Protein AF-A0A232FN97-F1 (afdb_monomer)

Solvent-accessible surface area (backbone atoms only — not comparable to full-atom values): 14187 Å² total; per-residue (Å²): 129,56,73,72,60,50,56,55,63,58,49,49,64,44,18,30,24,35,31,28,68,85,57,84,58,41,76,48,70,50,50,53,58,34,42,51,73,71,55,61,78,41,42,72,57,34,37,76,69,58,39,77,43,65,34,54,44,58,78,62,87,81,63,60,39,86,63,35,53,72,50,52,78,76,43,56,69,46,82,43,54,28,28,46,74,47,72,35,34,48,69,59,36,50,50,26,54,52,28,32,74,75,67,74,36,60,81,64,50,77,67,54,50,51,51,52,53,51,50,55,52,53,56,52,56,63,66,74,69,78,79,84,93,83,78,92,82,90,81,89,79,90,77,91,75,94,72,90,87,82,84,76,91,78,72,80,58,85,58,83,55,82,75,93,80,64,104,62,92,69,88,52,69,49,48,48,39,67,47,78,56,103,86,48,80,47,75,49,75,50,73,88,79,85,89,75,100,53,73,69,59,55,53,52,50,51,49,51,51,51,49,58,48,47,58,62,49,54,69,71,68,76,79,80,79,133

Secondary structure (DSSP, 8-state):
--HHHHTT---TTSEEEEEETTTTTEEEEEEGGGB-HHHHHTHHHHHHHT-EEEEEEESS----HHHHHHHHTTPPEEEEEEEEEEEE-HHHHHHHHHHHHHHS-SS--HHHHHHHHHHHHHHHHHHHT-S-------------------------B--------SSS-----EEEEEEEETTEEEEEEEE-------HHHHHHHHHHHHHHHHHHHHTTTS----

Nearest PDB structures (foldseek):
  6m9y-assembly1_C  TM=4.318E-01  e=7.893E+00  Branchiostoma floridae
  4wsn-assembly2_N  TM=2.988E-01  e=3.674E+00  Homo sapiens
  8s9i-assembly1_A  TM=2.928E-01  e=8.372E+00  Tequatrovirus

Organism: NCBI:txid543379

Sequence (226 aa):
MDEKERRLHVDNNDCMLLEFVNDSNSLAVGYLNWLKEDDLLEIQNLIKQKKEVEVMWPDCTIKTAVYMKAMLQKATFSTHVVRILDVGDWTTVQKHKTNLITYGEISPSKDRRKELKAKNIISNEKRSKKKITNSNSKDQTSLKNTSLDSVQPQVILQEILMAKESETPVERVFNISYYIGDSALYILCACSDVDIPYENNIQRSIHRCLQSFLDRSLHKIWTVSL

Structure (mmCIF, N/CA/C/O backbone):
data_AF-A0A232FN97-F1
#
_entry.id   AF-A0A232FN97-F1
#
loop_
_atom_site.group_PDB
_atom_site.id
_atom_site.type_symbol
_atom_site.label_atom_id
_atom_site.label_alt_id
_atom_site.label_comp_id
_atom_site.label_asym_id
_atom_site.label_entity_id
_atom_site.label_seq_id
_atom_site.pdbx_PDB_ins_code
_atom_site.Cartn_x
_atom_site.Cartn_y
_atom_site.Cartn_z
_atom_site.occupancy
_atom_site.B_iso_or_equiv
_atom_site.auth_seq_id
_atom_site.auth_comp_id
_atom_site.auth_asym_id
_atom_site.auth_atom_id
_atom_site.pdbx_PDB_model_num
ATOM 1 N N . MET A 1 1 ? 10.071 5.944 -21.917 1.00 58.78 1 MET A N 1
ATOM 2 C CA . MET A 1 1 ? 10.629 5.224 -20.756 1.00 58.78 1 MET A CA 1
ATOM 3 C C . MET A 1 1 ? 10.015 3.847 -20.787 1.00 58.78 1 MET A C 1
ATOM 5 O O . MET A 1 1 ? 8.801 3.769 -20.943 1.00 58.78 1 MET A O 1
ATOM 9 N N . ASP A 1 2 ? 10.824 2.795 -20.729 1.00 78.56 2 ASP A N 1
ATOM 10 C CA . ASP A 1 2 ? 10.288 1.437 -20.789 1.00 78.56 2 ASP A CA 1
ATOM 11 C C . ASP A 1 2 ? 9.424 1.165 -19.555 1.00 78.56 2 ASP A C 1
ATOM 13 O O . ASP A 1 2 ? 9.764 1.554 -18.435 1.00 78.56 2 ASP A O 1
ATOM 17 N N . GLU A 1 3 ? 8.299 0.472 -19.731 1.00 73.44 3 GLU A N 1
ATOM 18 C CA . GLU A 1 3 ? 7.359 0.199 -18.637 1.00 73.44 3 GLU A CA 1
ATOM 19 C C . GLU A 1 3 ? 8.027 -0.570 -17.482 1.00 73.44 3 GLU A C 1
ATOM 21 O O . GLU A 1 3 ? 7.692 -0.396 -16.309 1.00 73.44 3 GLU A O 1
ATOM 26 N N . LYS A 1 4 ? 9.042 -1.376 -17.816 1.00 76.31 4 LYS A N 1
ATOM 27 C CA . LYS A 1 4 ? 9.905 -2.065 -16.856 1.00 76.31 4 LYS A CA 1
ATOM 28 C C . LYS A 1 4 ? 10.745 -1.093 -16.024 1.00 76.31 4 LYS A C 1
ATOM 30 O O . LYS A 1 4 ? 10.858 -1.294 -14.820 1.00 76.31 4 LYS A O 1
ATOM 35 N N . GLU A 1 5 ? 11.306 -0.048 -16.628 1.00 81.50 5 GLU A N 1
ATOM 36 C CA . GLU A 1 5 ? 12.104 0.963 -15.922 1.00 81.50 5 GLU A CA 1
ATOM 37 C C . GLU A 1 5 ? 11.238 1.823 -14.999 1.00 81.50 5 GLU A C 1
ATOM 39 O O . GLU A 1 5 ? 11.629 2.091 -13.862 1.00 81.50 5 GLU A O 1
ATOM 44 N N . ARG A 1 6 ? 10.022 2.177 -15.439 1.00 85.69 6 ARG A N 1
ATOM 45 C CA . ARG A 1 6 ? 9.057 2.952 -14.639 1.00 85.69 6 ARG A CA 1
ATOM 46 C C . ARG A 1 6 ? 8.765 2.291 -13.287 1.00 85.69 6 ARG A C 1
ATOM 48 O O . ARG A 1 6 ? 8.751 2.955 -12.250 1.00 85.69 6 ARG A O 1
ATOM 55 N N . ARG A 1 7 ? 8.599 0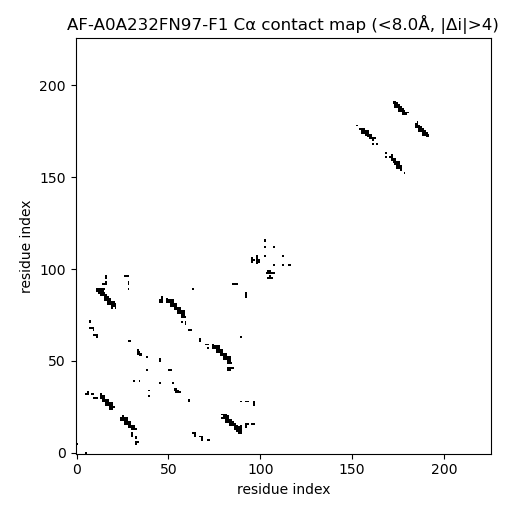.964 -13.276 1.00 86.19 7 ARG A N 1
ATOM 56 C CA . ARG A 1 7 ? 8.282 0.175 -12.068 1.00 86.19 7 ARG A CA 1
ATOM 57 C C . ARG A 1 7 ? 9.409 0.168 -11.029 1.00 86.19 7 ARG A C 1
ATOM 59 O O . ARG A 1 7 ? 9.150 -0.076 -9.851 1.00 86.19 7 ARG A O 1
ATOM 66 N N . LEU A 1 8 ? 10.645 0.461 -11.440 1.00 90.31 8 LEU A N 1
ATOM 67 C CA . LEU A 1 8 ? 11.801 0.556 -10.542 1.00 90.31 8 LEU A CA 1
ATOM 68 C C . LEU A 1 8 ? 11.865 1.906 -9.807 1.00 90.31 8 LEU A C 1
ATOM 70 O O . LEU A 1 8 ? 12.576 2.025 -8.805 1.00 90.31 8 LEU A O 1
ATOM 74 N N . HIS A 1 9 ? 11.130 2.917 -10.279 1.00 91.06 9 HIS A N 1
ATOM 75 C CA . HIS A 1 9 ? 11.130 4.259 -9.707 1.00 91.06 9 HIS A CA 1
ATOM 76 C C . HIS A 1 9 ? 10.089 4.411 -8.590 1.00 91.06 9 HIS A C 1
ATOM 78 O O . HIS A 1 9 ? 9.030 4.999 -8.780 1.00 91.06 9 HIS A O 1
ATOM 84 N N . VAL A 1 10 ? 10.391 3.842 -7.424 1.00 94.88 10 VAL A N 1
ATOM 85 C CA . VAL A 1 10 ? 9.526 3.915 -6.236 1.00 94.88 10 VAL A CA 1
ATOM 86 C C . VAL A 1 10 ? 9.850 5.129 -5.358 1.00 94.88 10 VAL A C 1
ATOM 88 O O . VAL A 1 10 ? 11.024 5.416 -5.102 1.00 94.88 10 VAL A O 1
ATOM 91 N N . ASP A 1 1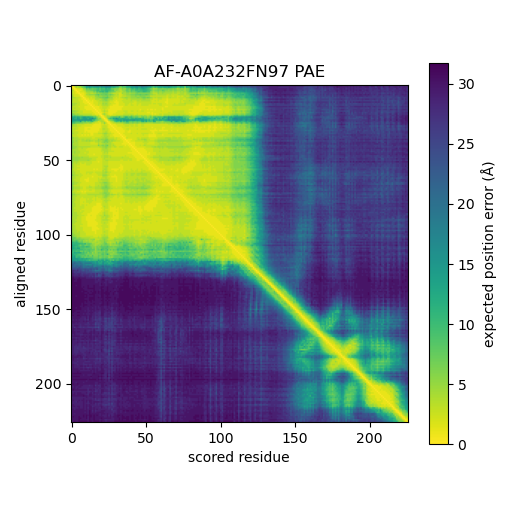1 ? 8.810 5.793 -4.848 1.00 95.44 11 ASP A N 1
ATOM 92 C CA . ASP A 1 11 ? 8.891 6.934 -3.927 1.00 95.44 11 ASP A CA 1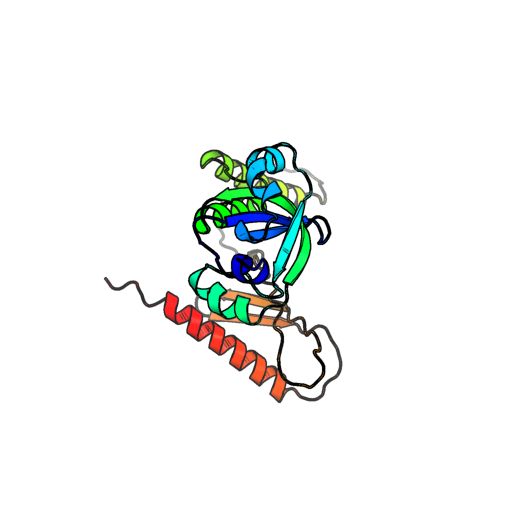
ATOM 93 C C . ASP A 1 11 ? 8.040 6.668 -2.673 1.00 95.44 11 ASP A C 1
ATOM 95 O O . ASP A 1 11 ? 6.901 6.215 -2.754 1.00 95.44 11 ASP A O 1
ATOM 99 N N . ASN A 1 12 ? 8.586 6.966 -1.493 1.00 96.81 12 ASN A N 1
ATOM 100 C CA . ASN A 1 12 ? 7.853 6.871 -0.233 1.00 96.81 12 ASN A CA 1
ATOM 101 C C . ASN A 1 12 ? 6.700 7.876 -0.122 1.00 96.81 12 ASN A C 1
ATOM 103 O O . ASN A 1 12 ? 5.899 7.712 0.788 1.00 96.81 12 ASN A O 1
ATOM 107 N N . ASN A 1 13 ? 6.612 8.896 -0.973 1.00 97.31 13 ASN A N 1
ATOM 108 C CA . ASN A 1 13 ? 5.471 9.818 -0.994 1.00 97.31 13 ASN A CA 1
ATOM 109 C C . ASN A 1 13 ? 4.287 9.278 -1.812 1.00 97.31 13 ASN A C 1
ATOM 111 O O . ASN A 1 13 ? 3.151 9.671 -1.563 1.00 97.31 13 ASN A O 1
ATOM 115 N N . ASP A 1 14 ? 4.552 8.334 -2.718 1.00 96.25 14 ASP A N 1
ATOM 116 C CA . ASP A 1 14 ? 3.592 7.818 -3.693 1.00 96.25 14 ASP A CA 1
ATOM 117 C C . ASP A 1 14 ? 3.266 6.348 -3.404 1.00 96.25 14 ASP A C 1
ATOM 119 O O . ASP A 1 14 ? 3.587 5.431 -4.170 1.00 96.25 14 ASP A O 1
ATOM 123 N N . CYS A 1 15 ? 2.647 6.108 -2.248 1.00 97.94 15 CYS A N 1
ATOM 124 C CA . CYS A 1 15 ? 2.264 4.779 -1.780 1.00 97.94 15 CYS A CA 1
ATOM 125 C C . CYS A 1 15 ? 0.743 4.580 -1.792 1.00 97.94 15 CYS A C 1
ATOM 127 O O . CYS A 1 15 ? -0.047 5.525 -1.798 1.00 97.94 15 CYS A O 1
ATOM 129 N N . MET A 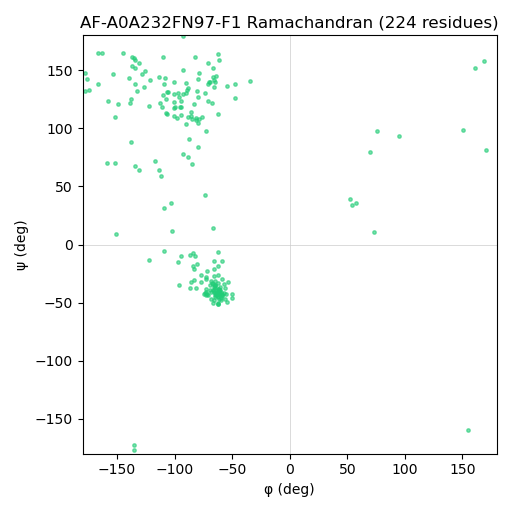1 16 ? 0.330 3.314 -1.758 1.00 97.56 16 MET A N 1
ATOM 130 C CA . MET A 1 16 ? -1.073 2.899 -1.760 1.00 97.56 16 MET A CA 1
ATOM 131 C C . MET A 1 16 ? -1.331 1.726 -0.815 1.00 97.56 16 MET A C 1
ATOM 133 O O . MET A 1 16 ? -0.501 0.822 -0.683 1.00 97.56 16 MET A O 1
ATOM 137 N N . LEU A 1 17 ? -2.494 1.746 -0.160 1.00 97.94 17 LEU A N 1
ATOM 138 C CA . LEU A 1 17 ? -3.047 0.632 0.609 1.00 97.94 17 LEU A CA 1
ATOM 139 C C . LEU A 1 17 ? -3.967 -0.181 -0.295 1.00 97.94 17 LEU A C 1
ATOM 141 O O . LEU A 1 17 ? -4.870 0.372 -0.921 1.00 97.94 17 LEU A O 1
ATOM 145 N N . LEU A 1 18 ? -3.761 -1.492 -0.320 1.00 96.69 18 LEU A N 1
ATOM 146 C CA . LEU A 1 18 ? -4.411 -2.408 -1.248 1.00 96.69 18 LEU A CA 1
ATOM 147 C C . LEU A 1 18 ? -5.052 -3.572 -0.500 1.00 96.69 18 LEU A C 1
ATOM 149 O O . LEU A 1 18 ? -4.496 -4.053 0.490 1.00 96.69 18 LEU A O 1
ATOM 153 N N . GLU A 1 19 ? -6.165 -4.057 -1.032 1.00 96.31 19 GLU A N 1
ATOM 154 C CA . GLU A 1 19 ? -6.788 -5.334 -0.686 1.00 96.31 19 GLU A CA 1
ATOM 155 C C . GLU A 1 19 ? -6.682 -6.282 -1.888 1.00 96.31 19 GLU A C 1
ATOM 157 O O . GLU A 1 19 ? -7.164 -5.957 -2.975 1.00 96.31 19 GLU A O 1
ATOM 162 N N . PHE A 1 20 ? -6.057 -7.446 -1.703 1.00 94.62 20 PHE A N 1
ATOM 163 C CA . PHE A 1 20 ? -5.966 -8.483 -2.732 1.00 94.62 20 PHE A CA 1
ATOM 164 C C . PHE A 1 20 ? -7.248 -9.304 -2.753 1.00 94.62 20 PHE A C 1
ATOM 166 O O . PHE A 1 20 ? -7.488 -10.116 -1.858 1.00 94.62 20 PHE A O 1
ATOM 173 N N . VAL A 1 21 ? -8.050 -9.125 -3.802 1.00 90.12 21 VAL A N 1
ATOM 174 C CA . VAL A 1 21 ? -9.352 -9.797 -3.941 1.00 90.12 21 VAL A CA 1
ATOM 175 C C . VAL A 1 21 ? -9.180 -11.313 -4.063 1.00 90.12 21 VAL A C 1
ATOM 177 O O . VAL A 1 21 ? -9.968 -12.078 -3.511 1.00 90.12 21 VAL A O 1
ATOM 180 N N . ASN A 1 22 ? -8.105 -11.749 -4.723 1.00 79.38 22 ASN A N 1
ATOM 181 C CA . ASN A 1 22 ? -7.834 -13.166 -4.968 1.00 79.38 22 ASN A CA 1
ATOM 182 C C . ASN A 1 22 ? -7.127 -13.872 -3.794 1.00 79.38 22 ASN A C 1
ATOM 184 O O . ASN A 1 22 ? -7.208 -15.092 -3.695 1.00 79.38 22 ASN A O 1
ATOM 188 N N . ASP A 1 23 ? -6.503 -13.127 -2.873 1.00 77.56 23 ASP A N 1
ATOM 189 C CA . ASP A 1 23 ? -5.706 -13.681 -1.766 1.00 77.56 23 ASP A CA 1
ATOM 190 C C . ASP A 1 23 ? -6.387 -13.440 -0.415 1.00 77.56 23 ASP A C 1
ATOM 192 O O . ASP A 1 23 ? -5.840 -12.789 0.479 1.00 77.56 23 ASP A O 1
ATOM 196 N N . SER A 1 24 ? -7.615 -13.951 -0.271 1.00 77.44 24 SER A N 1
ATOM 197 C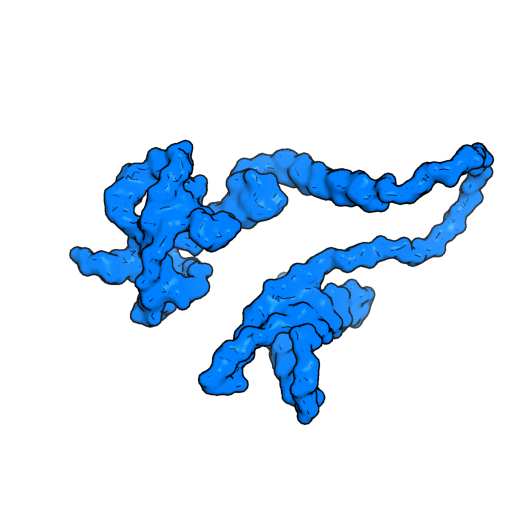 CA . SER A 1 24 ? -8.404 -13.879 0.973 1.00 77.44 24 SER A CA 1
ATOM 198 C C . SER A 1 24 ? -8.575 -12.459 1.534 1.00 77.44 24 SER A C 1
ATOM 200 O O . SER A 1 24 ? -8.614 -12.279 2.753 1.00 77.44 24 SER A O 1
ATOM 202 N N . ASN A 1 25 ? -8.670 -11.445 0.665 1.00 79.56 25 ASN A N 1
ATOM 203 C CA . ASN A 1 25 ? -8.751 -10.032 1.054 1.00 79.56 25 ASN A CA 1
ATOM 204 C C . ASN A 1 25 ? -7.559 -9.574 1.914 1.00 79.56 25 ASN A C 1
ATOM 206 O O . ASN A 1 25 ? -7.697 -8.774 2.844 1.00 79.56 25 ASN A O 1
ATOM 210 N N . SER A 1 26 ? -6.367 -10.105 1.630 1.00 92.06 26 SER A N 1
ATOM 211 C CA . SER A 1 26 ? -5.157 -9.710 2.345 1.00 92.06 26 SER A CA 1
ATOM 212 C C . SER A 1 26 ? -4.794 -8.248 2.066 1.00 92.06 26 SER A C 1
ATOM 214 O O . SER A 1 26 ? -4.937 -7.736 0.954 1.00 92.06 26 SER A O 1
ATOM 216 N N . LEU A 1 27 ? -4.326 -7.556 3.108 1.00 95.25 27 LEU A N 1
ATOM 217 C CA . LEU A 1 27 ? -3.970 -6.141 3.043 1.00 95.25 27 LEU A CA 1
ATOM 218 C C . LEU A 1 27 ? -2.469 -5.955 2.826 1.00 95.25 27 LEU A C 1
ATOM 220 O O . LEU A 1 27 ? -1.650 -6.452 3.611 1.00 95.25 27 LEU A O 1
ATOM 224 N N . ALA A 1 28 ? -2.089 -5.128 1.856 1.00 95.94 28 ALA A N 1
ATOM 225 C CA . ALA A 1 28 ? -0.693 -4.774 1.616 1.00 95.94 28 ALA A CA 1
ATOM 226 C C . ALA A 1 28 ? -0.495 -3.284 1.341 1.00 95.94 28 ALA A C 1
ATOM 228 O O . ALA A 1 28 ? -1.426 -2.560 1.006 1.00 95.94 28 ALA A O 1
ATOM 229 N N . VAL A 1 29 ? 0.752 -2.844 1.494 1.00 97.50 29 VAL A N 1
ATOM 230 C CA . VAL A 1 29 ? 1.194 -1.502 1.109 1.00 97.50 29 VAL A CA 1
ATOM 231 C C . VAL A 1 29 ? 2.111 -1.655 -0.093 1.00 97.50 29 VAL A C 1
ATOM 233 O O . VAL A 1 29 ? 3.034 -2.469 -0.048 1.00 97.50 29 VAL A O 1
ATOM 236 N N . GLY A 1 30 ? 1.838 -0.898 -1.148 1.00 97.12 30 GLY A N 1
ATOM 237 C CA . GLY A 1 30 ? 2.627 -0.867 -2.375 1.00 97.12 30 GLY A CA 1
ATOM 238 C C . GLY A 1 30 ? 2.863 0.557 -2.862 1.00 97.12 30 GLY A C 1
ATOM 239 O O . GLY A 1 30 ? 2.517 1.518 -2.175 1.00 97.12 30 GLY A O 1
ATOM 240 N N . TYR A 1 31 ? 3.437 0.678 -4.055 1.00 97.56 31 TYR A N 1
ATOM 241 C CA . TYR A 1 31 ? 3.753 1.959 -4.684 1.00 97.56 31 TYR A CA 1
ATOM 242 C C . TYR A 1 31 ? 2.837 2.248 -5.869 1.00 97.56 31 TYR A C 1
ATOM 244 O O . TYR A 1 31 ? 2.497 1.345 -6.631 1.00 97.56 31 TYR A O 1
ATOM 252 N N . LEU A 1 32 ? 2.467 3.517 -6.041 1.00 95.88 32 LEU A N 1
ATOM 253 C CA . LEU A 1 32 ? 1.551 3.963 -7.093 1.00 95.88 32 LEU A CA 1
ATOM 254 C C . LEU A 1 32 ? 2.074 3.669 -8.501 1.00 95.88 32 LEU A C 1
ATOM 256 O O . LEU A 1 32 ? 1.313 3.268 -9.377 1.00 95.88 32 LEU A O 1
ATOM 260 N N . ASN A 1 33 ? 3.384 3.777 -8.716 1.00 94.44 33 ASN A N 1
ATOM 261 C CA . ASN A 1 33 ? 4.022 3.514 -10.009 1.00 94.44 33 ASN A CA 1
ATOM 262 C C . ASN A 1 33 ? 3.870 2.060 -10.515 1.00 94.44 33 ASN A C 1
ATOM 264 O O . ASN A 1 33 ? 4.286 1.751 -11.633 1.00 94.44 33 ASN A O 1
ATOM 268 N N . TRP A 1 34 ? 3.302 1.161 -9.707 1.00 95.75 34 TRP A N 1
ATOM 269 C CA . TRP A 1 34 ? 2.967 -0.212 -10.089 1.00 95.75 34 TRP A CA 1
ATOM 270 C C . TRP A 1 34 ? 1.587 -0.365 -10.739 1.00 95.75 34 TRP A C 1
ATOM 272 O O . TRP A 1 34 ? 1.284 -1.439 -11.264 1.00 95.75 34 TRP A O 1
ATOM 282 N N . LEU A 1 35 ? 0.769 0.690 -10.727 1.00 94.62 35 LEU A N 1
ATOM 283 C CA . LEU A 1 35 ? -0.493 0.771 -11.462 1.00 94.62 35 LEU A CA 1
ATOM 284 C C . LEU A 1 35 ? -0.264 1.172 -12.924 1.00 94.62 35 LEU A C 1
ATOM 286 O O . LEU A 1 35 ? 0.778 1.737 -13.290 1.00 94.62 35 LEU A O 1
ATOM 290 N N . LYS A 1 36 ? -1.256 0.913 -13.777 1.00 91.06 36 LYS A N 1
ATOM 291 C CA . LYS A 1 36 ? -1.289 1.472 -15.136 1.00 91.06 36 LYS A CA 1
ATOM 292 C C . LYS A 1 36 ? -1.479 2.991 -15.065 1.00 91.06 36 LYS A C 1
ATOM 294 O O . LYS A 1 36 ? -2.025 3.510 -14.096 1.00 91.06 36 LYS A O 1
ATOM 299 N N . GLU A 1 37 ? -0.986 3.717 -16.068 1.00 88.88 37 GLU A N 1
ATOM 300 C CA . GLU A 1 37 ? -1.061 5.189 -16.076 1.00 88.88 37 GLU A CA 1
ATOM 301 C C . GLU A 1 37 ? -2.508 5.696 -16.070 1.00 88.88 37 GLU A C 1
ATOM 303 O O . GLU A 1 37 ? -2.821 6.623 -15.325 1.00 88.88 37 GLU A O 1
ATOM 308 N N . ASP A 1 38 ? -3.402 5.028 -16.799 1.00 90.38 38 ASP A N 1
ATOM 309 C CA . ASP A 1 38 ? -4.829 5.366 -16.822 1.00 90.38 38 ASP A CA 1
ATOM 310 C C . ASP A 1 38 ? -5.474 5.231 -15.430 1.00 90.38 38 ASP A C 1
ATOM 312 O O . ASP A 1 38 ? -6.239 6.097 -15.002 1.00 90.38 38 ASP A O 1
ATOM 316 N N . ASP A 1 39 ? -5.099 4.196 -14.671 1.00 92.00 39 ASP A N 1
ATOM 317 C CA . ASP A 1 39 ? -5.606 3.974 -13.312 1.00 92.00 39 ASP A CA 1
ATOM 318 C C . ASP A 1 39 ? -5.104 5.047 -12.329 1.00 92.00 39 ASP A C 1
ATOM 320 O O . ASP A 1 39 ? -5.813 5.423 -11.393 1.00 92.00 39 ASP A O 1
ATOM 324 N N . LEU A 1 40 ? -3.896 5.583 -12.545 1.00 90.56 40 LEU A N 1
ATOM 325 C CA . LEU A 1 40 ? -3.352 6.671 -11.726 1.00 90.56 40 LEU A CA 1
ATOM 326 C C . LEU A 1 40 ? -4.146 7.968 -11.890 1.00 90.56 40 LEU A C 1
ATOM 328 O O . LEU A 1 40 ? -4.390 8.664 -10.902 1.00 90.56 40 LEU A O 1
ATOM 332 N N . LEU A 1 41 ? -4.580 8.279 -13.113 1.00 91.62 41 LEU A N 1
ATOM 333 C CA . LEU A 1 41 ? -5.376 9.476 -13.400 1.00 91.62 41 LEU A CA 1
ATOM 334 C C . LEU A 1 41 ? -6.753 9.427 -12.724 1.00 91.62 41 LEU A C 1
ATOM 336 O O . LEU A 1 41 ? -7.286 10.460 -12.315 1.00 91.62 41 LEU A O 1
ATOM 340 N N . GLU A 1 42 ? -7.313 8.230 -12.551 1.00 94.25 42 GLU A N 1
ATOM 341 C CA . GLU A 1 42 ? -8.641 8.022 -11.972 1.00 94.25 42 GLU A CA 1
ATOM 342 C C . GLU A 1 42 ? -8.618 7.560 -10.507 1.00 94.25 42 GLU A C 1
ATOM 344 O O . GLU A 1 42 ? -9.656 7.180 -9.960 1.00 94.25 42 GLU A O 1
ATOM 349 N N . ILE A 1 43 ? -7.470 7.620 -9.824 1.00 94.69 43 ILE A N 1
ATOM 350 C CA . ILE A 1 43 ? -7.266 6.904 -8.555 1.00 94.69 43 ILE A CA 1
ATOM 351 C C . ILE A 1 43 ? -8.290 7.227 -7.459 1.00 94.69 43 ILE A C 1
ATOM 353 O O . ILE A 1 43 ? -8.760 6.340 -6.746 1.00 94.69 43 ILE A O 1
ATOM 357 N N . GLN A 1 44 ? -8.717 8.486 -7.358 1.00 95.56 44 GLN A N 1
ATOM 358 C CA . GLN A 1 44 ? -9.735 8.901 -6.389 1.00 95.56 44 GLN A CA 1
ATOM 359 C C . GLN A 1 44 ? -11.115 8.304 -6.701 1.00 95.56 44 GLN A C 1
ATOM 361 O O . GLN A 1 44 ? -11.885 8.005 -5.786 1.00 95.56 44 GLN A O 1
ATOM 366 N N . ASN A 1 45 ? -11.435 8.111 -7.982 1.00 95.38 45 ASN A N 1
ATOM 367 C CA . ASN A 1 45 ? -12.665 7.447 -8.403 1.00 95.38 45 ASN A CA 1
ATOM 368 C C . ASN A 1 45 ? -12.584 5.943 -8.135 1.00 95.38 45 ASN A C 1
ATOM 370 O O . ASN A 1 45 ? -13.551 5.383 -7.616 1.00 95.38 45 ASN A O 1
ATOM 374 N N . LEU A 1 46 ? -11.429 5.319 -8.399 1.00 95.44 46 LEU A N 1
ATOM 375 C CA . LEU A 1 46 ? -11.185 3.904 -8.102 1.00 95.44 46 LEU A CA 1
ATOM 376 C C . LEU A 1 46 ? -11.417 3.592 -6.618 1.00 95.44 46 LEU A C 1
ATOM 378 O O . LEU A 1 46 ? -12.158 2.660 -6.298 1.00 95.44 46 LEU A O 1
ATOM 382 N N . ILE A 1 47 ? -10.870 4.422 -5.722 1.00 95.44 47 ILE A N 1
ATOM 383 C CA . ILE A 1 47 ? -11.046 4.289 -4.266 1.00 95.44 47 ILE A CA 1
ATOM 384 C C . ILE A 1 47 ? -12.522 4.439 -3.875 1.00 95.44 47 ILE A C 1
ATOM 386 O O . ILE A 1 47 ? -13.078 3.585 -3.182 1.00 95.44 47 ILE A O 1
ATOM 390 N N . LYS A 1 48 ? -13.192 5.506 -4.334 1.00 94.94 48 LYS A N 1
ATOM 391 C CA . LYS A 1 48 ? -14.598 5.784 -3.979 1.00 94.94 48 LYS A CA 1
ATOM 392 C C . LYS A 1 48 ? -15.551 4.686 -4.443 1.00 94.94 48 LYS A C 1
ATOM 394 O O . LYS A 1 48 ? -16.474 4.333 -3.712 1.00 94.94 48 LYS A O 1
ATOM 399 N N . GLN A 1 49 ? -15.338 4.166 -5.649 1.00 95.38 49 GLN A N 1
ATOM 400 C CA . GLN A 1 49 ? -16.175 3.121 -6.239 1.00 95.38 49 GLN A CA 1
ATOM 401 C C . GLN A 1 49 ? -15.776 1.713 -5.787 1.00 95.38 49 GLN A C 1
ATOM 403 O O . GLN A 1 49 ? -16.494 0.764 -6.092 1.00 95.38 49 GLN A O 1
ATOM 408 N N . LYS A 1 50 ? -14.656 1.569 -5.062 1.00 93.06 50 LYS A N 1
ATOM 409 C CA . LYS A 1 50 ? -14.051 0.277 -4.705 1.00 93.06 50 LYS A CA 1
ATOM 410 C C . LYS A 1 50 ? -13.844 -0.614 -5.932 1.00 93.06 50 LYS A C 1
ATOM 412 O O . LYS A 1 50 ? -14.087 -1.820 -5.883 1.00 93.06 50 LYS A O 1
ATOM 417 N N . LYS A 1 51 ? -13.442 0.005 -7.044 1.00 95.06 51 LYS A N 1
ATOM 418 C CA . LYS A 1 51 ? -13.245 -0.687 -8.316 1.00 95.06 51 LYS A CA 1
ATOM 419 C C . LYS A 1 51 ? -12.014 -1.586 -8.219 1.00 95.06 51 LYS A C 1
ATOM 421 O O . LYS A 1 51 ? -11.007 -1.218 -7.616 1.00 95.06 51 LYS A O 1
ATOM 426 N N . GLU A 1 52 ? -12.127 -2.768 -8.805 1.00 95.62 52 GLU A N 1
ATOM 427 C CA . GLU A 1 52 ? -11.022 -3.710 -8.932 1.00 95.62 52 GLU A CA 1
ATOM 428 C C . GLU A 1 52 ? -10.136 -3.297 -10.105 1.00 95.62 52 GLU A C 1
ATOM 430 O O . GLU A 1 52 ? -10.636 -2.985 -11.189 1.00 95.62 52 GLU A O 1
ATOM 435 N N . VAL A 1 53 ? -8.828 -3.270 -9.871 1.00 95.31 53 VAL A N 1
ATOM 436 C CA . VAL A 1 53 ? -7.815 -2.899 -10.861 1.00 95.31 53 VAL A CA 1
ATOM 437 C C . VAL A 1 53 ? -6.648 -3.870 -10.827 1.00 95.31 53 VAL A C 1
ATOM 439 O O . VAL A 1 53 ? -6.442 -4.594 -9.851 1.00 95.31 53 VAL A O 1
ATOM 442 N N . GLU A 1 54 ? -5.877 -3.885 -11.906 1.00 94.94 54 GLU A N 1
ATOM 443 C CA . GLU A 1 54 ? -4.679 -4.704 -12.016 1.00 94.94 54 GLU A CA 1
ATOM 444 C C . GLU A 1 54 ? -3.456 -3.945 -11.494 1.00 94.94 54 GLU A C 1
ATOM 446 O O . GLU A 1 54 ? -3.205 -2.801 -11.872 1.00 94.94 54 GLU A O 1
ATOM 451 N N . VAL A 1 55 ? -2.650 -4.604 -10.664 1.00 95.12 55 VAL A N 1
ATOM 452 C CA . VAL A 1 55 ? -1.361 -4.094 -10.190 1.00 95.12 55 VAL A CA 1
ATOM 453 C C . VAL A 1 55 ? -0.242 -5.053 -10.568 1.00 95.12 55 VAL A C 1
ATOM 455 O O . VAL A 1 55 ? -0.395 -6.274 -10.494 1.00 95.12 55 VAL A O 1
ATOM 458 N N . MET A 1 56 ? 0.909 -4.502 -10.947 1.00 94.94 56 MET A N 1
ATOM 459 C CA . MET A 1 56 ? 2.130 -5.281 -11.127 1.00 94.94 56 MET A CA 1
ATOM 460 C C . MET A 1 56 ? 2.838 -5.432 -9.783 1.00 94.94 56 MET A C 1
ATOM 462 O O . MET A 1 56 ? 3.426 -4.482 -9.271 1.00 94.94 56 MET A O 1
ATOM 466 N N . TRP A 1 57 ? 2.808 -6.629 -9.213 1.00 95.38 57 TRP A N 1
ATOM 467 C CA . TRP A 1 57 ? 3.365 -6.907 -7.897 1.00 95.38 57 TRP A CA 1
ATOM 468 C C . TRP A 1 57 ? 4.685 -7.682 -7.994 1.00 95.38 57 TRP A C 1
ATOM 470 O O . TRP A 1 57 ? 4.742 -8.679 -8.720 1.00 95.38 57 TRP A O 1
ATOM 480 N N . PRO A 1 58 ? 5.751 -7.254 -7.294 1.00 96.19 58 PRO A N 1
ATOM 481 C CA . PRO A 1 58 ? 7.017 -7.976 -7.292 1.00 96.19 58 PRO A CA 1
ATOM 482 C C . PRO A 1 58 ? 6.977 -9.189 -6.347 1.00 96.19 58 PRO A C 1
ATOM 484 O O . PRO A 1 58 ? 6.378 -9.141 -5.272 1.00 96.19 58 PRO A O 1
ATOM 487 N N . ASP A 1 59 ? 7.706 -10.244 -6.699 1.00 94.88 59 ASP A N 1
ATOM 488 C CA . ASP A 1 59 ? 7.916 -11.476 -5.921 1.00 94.88 59 ASP A CA 1
ATOM 489 C C . ASP A 1 59 ? 8.865 -11.291 -4.716 1.00 94.88 59 ASP A C 1
ATOM 491 O O . ASP A 1 59 ? 9.738 -12.109 -4.425 1.00 94.88 59 ASP A O 1
ATOM 495 N N . CYS A 1 60 ? 8.717 -10.187 -3.985 1.00 94.00 60 CYS A N 1
ATOM 496 C CA . CYS A 1 60 ? 9.575 -9.863 -2.854 1.00 94.00 60 CYS A CA 1
ATOM 497 C C . CYS A 1 60 ? 8.806 -9.163 -1.730 1.00 94.00 60 CYS A C 1
ATOM 499 O O . CYS A 1 60 ? 7.692 -8.676 -1.904 1.00 94.00 60 CYS A O 1
ATOM 501 N N . THR A 1 61 ? 9.400 -9.101 -0.537 1.00 93.94 61 THR A N 1
ATOM 502 C CA . THR A 1 61 ? 8.801 -8.362 0.581 1.00 93.94 61 THR A CA 1
ATOM 503 C C . THR A 1 61 ? 8.876 -6.859 0.332 1.00 93.94 61 THR A C 1
ATOM 505 O O . THR A 1 61 ? 9.973 -6.310 0.220 1.00 93.94 61 THR A O 1
ATOM 508 N N . ILE A 1 62 ? 7.725 -6.183 0.347 1.00 96.00 62 ILE A N 1
ATOM 509 C CA . ILE A 1 62 ? 7.671 -4.732 0.156 1.00 96.00 62 ILE A CA 1
ATOM 510 C C . ILE A 1 62 ? 8.179 -3.996 1.402 1.00 96.00 62 ILE A C 1
ATOM 512 O O . ILE A 1 62 ? 7.760 -4.263 2.530 1.00 96.00 62 ILE A O 1
ATOM 516 N N . LYS A 1 63 ? 9.092 -3.049 1.186 1.00 95.62 63 LYS A N 1
ATOM 517 C CA . LYS A 1 63 ? 9.729 -2.183 2.190 1.00 95.62 63 LYS A CA 1
ATOM 518 C C . LYS A 1 63 ? 9.750 -0.744 1.677 1.00 95.62 63 LYS A C 1
ATOM 520 O O . LYS A 1 63 ? 9.259 -0.500 0.588 1.00 95.62 63 LYS A O 1
ATOM 525 N N . THR A 1 64 ? 10.347 0.182 2.432 1.00 95.19 64 THR A N 1
ATOM 526 C CA . THR A 1 64 ? 10.537 1.574 1.989 1.00 95.19 64 THR A CA 1
ATOM 527 C C . THR A 1 64 ? 11.411 1.670 0.732 1.00 95.19 64 THR A C 1
ATOM 529 O O . THR A 1 64 ? 12.245 0.799 0.464 1.00 95.19 64 THR A O 1
ATOM 532 N N . ALA A 1 65 ? 11.290 2.782 0.001 1.00 94.88 65 ALA A N 1
ATOM 533 C CA . ALA A 1 65 ? 11.878 2.984 -1.322 1.00 94.88 65 ALA A CA 1
ATOM 534 C C . ALA A 1 65 ? 13.403 2.790 -1.330 1.00 94.88 65 ALA A C 1
ATOM 536 O O . ALA A 1 65 ? 13.966 2.247 -2.280 1.00 94.88 65 ALA A O 1
ATOM 537 N N . VAL A 1 66 ? 14.065 3.166 -0.229 1.00 92.56 66 VAL A N 1
ATOM 538 C CA . VAL A 1 66 ? 15.512 2.995 -0.021 1.00 92.56 66 VAL A CA 1
ATOM 539 C C . VAL A 1 66 ? 15.934 1.528 -0.146 1.00 92.56 66 VAL A C 1
ATOM 541 O O . VAL A 1 66 ? 16.944 1.240 -0.782 1.00 92.56 66 VAL A O 1
ATOM 544 N N . TYR A 1 67 ? 15.155 0.596 0.410 1.00 92.94 67 TYR A N 1
ATOM 545 C CA . TYR A 1 67 ? 15.453 -0.838 0.333 1.00 92.94 67 TYR A CA 1
ATOM 546 C C . TYR A 1 67 ? 14.963 -1.466 -0.972 1.00 92.94 67 TYR A C 1
ATOM 548 O O . TYR A 1 67 ? 15.571 -2.413 -1.469 1.00 92.94 67 TYR A O 1
ATOM 556 N N . MET A 1 68 ? 13.880 -0.933 -1.540 1.00 94.81 68 MET A N 1
ATOM 557 C CA . MET A 1 68 ? 13.247 -1.525 -2.714 1.00 94.81 68 MET A CA 1
ATOM 558 C C . MET A 1 68 ? 14.094 -1.410 -3.978 1.00 94.81 68 MET A C 1
ATOM 560 O O . MET A 1 68 ? 14.108 -2.357 -4.756 1.00 94.81 68 MET A O 1
ATOM 564 N N . LYS A 1 69 ? 14.858 -0.326 -4.177 1.00 88.94 69 LYS A N 1
ATOM 565 C CA . LYS A 1 69 ? 15.642 -0.118 -5.415 1.00 88.94 69 LYS A CA 1
ATOM 566 C C . LYS A 1 69 ? 16.503 -1.325 -5.809 1.00 88.94 69 LYS A C 1
ATOM 568 O O . LYS A 1 69 ? 16.486 -1.733 -6.965 1.00 88.94 69 LYS A O 1
ATOM 573 N N . ALA A 1 70 ? 17.221 -1.919 -4.856 1.00 88.94 70 ALA A N 1
ATOM 574 C CA . ALA A 1 70 ? 18.070 -3.083 -5.120 1.00 88.94 70 ALA A CA 1
ATOM 575 C C . ALA A 1 70 ? 17.270 -4.389 -5.265 1.00 88.94 70 ALA A C 1
ATOM 577 O O . ALA A 1 70 ? 17.667 -5.279 -6.015 1.00 88.94 70 ALA A O 1
ATOM 578 N N . MET A 1 71 ? 16.148 -4.513 -4.550 1.00 94.12 71 MET A N 1
ATOM 579 C CA . MET A 1 71 ? 15.293 -5.702 -4.594 1.00 94.12 71 MET A CA 1
ATOM 580 C C . MET A 1 71 ? 14.551 -5.797 -5.931 1.00 94.12 71 MET A C 1
ATOM 582 O O . MET A 1 71 ? 14.544 -6.855 -6.552 1.00 94.12 71 MET A O 1
ATOM 586 N N . LEU A 1 72 ? 14.011 -4.677 -6.420 1.00 94.69 72 LEU A N 1
ATOM 587 C CA . LEU A 1 72 ? 13.224 -4.627 -7.652 1.00 94.69 72 LEU A CA 1
ATOM 588 C C . LEU A 1 72 ? 14.038 -4.944 -8.912 1.00 94.69 72 LEU A C 1
ATOM 590 O O . LEU A 1 72 ? 13.484 -5.468 -9.871 1.00 94.69 72 LEU A O 1
ATOM 594 N N . GLN A 1 73 ? 15.351 -4.690 -8.912 1.00 90.88 73 GLN A N 1
ATOM 595 C CA . GLN A 1 73 ? 16.227 -5.054 -10.037 1.00 90.88 73 GLN A CA 1
ATOM 596 C C . GLN A 1 73 ? 16.295 -6.566 -10.283 1.00 90.88 73 GLN A C 1
ATOM 598 O O . GLN A 1 73 ? 16.585 -6.991 -11.400 1.00 90.88 73 GLN A O 1
ATOM 603 N N . LYS A 1 74 ? 16.062 -7.370 -9.240 1.00 91.19 74 LYS A N 1
ATOM 604 C CA . LYS A 1 74 ? 16.118 -8.838 -9.287 1.00 91.19 74 LYS A CA 1
ATOM 605 C C . LYS A 1 74 ? 14.740 -9.486 -9.177 1.00 91.19 74 LYS A C 1
ATOM 607 O O . LYS A 1 74 ? 14.659 -10.705 -9.264 1.00 91.19 74 LYS A O 1
ATOM 612 N N . ALA A 1 75 ? 13.701 -8.688 -8.946 1.00 93.69 75 ALA A N 1
ATOM 613 C CA . ALA A 1 75 ? 12.354 -9.181 -8.731 1.00 93.69 75 ALA A CA 1
ATOM 614 C C . ALA A 1 75 ? 11.678 -9.535 -10.056 1.00 93.69 75 ALA A C 1
ATOM 616 O O . ALA A 1 75 ? 11.810 -8.825 -11.061 1.00 93.69 75 ALA A O 1
ATOM 617 N N . THR A 1 76 ? 10.897 -10.604 -10.025 1.00 94.12 76 THR A N 1
ATOM 618 C CA . THR A 1 76 ? 9.918 -10.915 -11.060 1.00 94.12 76 THR A CA 1
ATOM 619 C C . THR A 1 76 ? 8.611 -10.229 -10.696 1.00 94.12 76 THR A C 1
ATOM 621 O O . THR A 1 76 ? 8.174 -10.268 -9.549 1.00 94.12 76 THR A O 1
ATOM 624 N N . PHE A 1 77 ? 7.975 -9.586 -11.670 1.00 94.31 77 PHE A N 1
ATOM 625 C CA . PHE A 1 77 ? 6.669 -8.968 -11.469 1.00 94.31 77 PHE A CA 1
ATOM 626 C C . PHE A 1 77 ? 5.573 -9.864 -12.032 1.00 94.31 77 PHE A C 1
ATOM 628 O O . PHE A 1 77 ? 5.716 -10.413 -13.124 1.00 94.31 77 PHE A O 1
ATOM 635 N N . SER A 1 78 ? 4.463 -9.948 -11.311 1.00 93.62 78 SER A N 1
ATOM 636 C CA . SER A 1 78 ? 3.253 -10.656 -11.728 1.00 93.62 78 SER A CA 1
ATOM 637 C C . SER A 1 78 ? 2.027 -9.766 -11.544 1.00 93.62 78 SER A C 1
ATOM 639 O O . SER A 1 78 ? 2.066 -8.795 -10.790 1.00 93.62 78 SER A O 1
ATOM 641 N N . THR A 1 79 ? 0.961 -10.034 -12.291 1.00 94.38 79 THR A N 1
ATOM 642 C CA . THR A 1 79 ? -0.255 -9.214 -12.265 1.00 94.38 79 THR A CA 1
ATOM 643 C C . THR A 1 79 ? -1.223 -9.738 -11.213 1.00 94.38 79 THR A C 1
ATOM 645 O O . THR A 1 79 ? -1.543 -10.924 -11.204 1.00 94.38 79 THR A O 1
ATOM 648 N N . HIS A 1 80 ? -1.722 -8.847 -10.358 1.00 94.25 80 HIS A N 1
ATOM 649 C CA . HIS A 1 80 ? -2.728 -9.158 -9.343 1.00 94.25 80 HIS A CA 1
ATOM 650 C C . HIS A 1 80 ? -3.927 -8.225 -9.464 1.00 94.25 80 HIS A C 1
ATOM 652 O O . HIS A 1 80 ? -3.777 -7.064 -9.836 1.00 94.25 80 HIS A O 1
ATOM 658 N N . VAL A 1 81 ? -5.108 -8.724 -9.099 1.00 94.69 81 VAL A N 1
ATOM 659 C CA . VAL A 1 81 ? -6.331 -7.921 -9.013 1.00 94.69 81 VAL A CA 1
ATOM 660 C C . VAL A 1 81 ? -6.504 -7.429 -7.581 1.00 94.69 81 VAL A C 1
ATOM 662 O O . VAL A 1 81 ? -6.544 -8.222 -6.634 1.00 94.69 81 VAL A O 1
ATOM 665 N N . VAL A 1 82 ? -6.595 -6.112 -7.425 1.00 96.38 82 VAL A N 1
ATOM 666 C CA . VAL A 1 82 ? -6.644 -5.438 -6.127 1.00 96.38 82 VAL A CA 1
ATOM 667 C C . VAL A 1 82 ? -7.729 -4.371 -6.086 1.00 96.38 82 VAL A C 1
ATOM 669 O O . VAL A 1 82 ? -8.136 -3.830 -7.113 1.00 96.38 82 VAL A O 1
ATOM 672 N N . ARG A 1 83 ? -8.160 -4.016 -4.875 1.00 96.50 83 ARG A N 1
ATOM 673 C CA . ARG A 1 83 ? -8.889 -2.771 -4.607 1.00 96.50 83 ARG A CA 1
ATOM 674 C C . ARG A 1 83 ? -7.976 -1.799 -3.884 1.00 96.50 83 ARG A C 1
ATOM 676 O O . ARG A 1 83 ? -7.349 -2.156 -2.887 1.00 96.50 83 ARG A O 1
ATOM 683 N N . ILE A 1 84 ? -7.926 -0.564 -4.369 1.00 97.06 84 ILE A N 1
ATOM 684 C CA . ILE A 1 84 ? -7.179 0.511 -3.716 1.00 97.06 84 ILE A CA 1
ATOM 685 C C . ILE A 1 84 ? -8.062 1.085 -2.609 1.00 97.06 84 ILE A C 1
ATOM 687 O O . ILE A 1 84 ? -9.176 1.539 -2.865 1.00 97.06 84 ILE A O 1
ATOM 691 N N . LEU A 1 85 ? -7.571 1.041 -1.375 1.00 96.50 85 LEU A N 1
ATOM 692 C CA . LEU A 1 85 ? -8.298 1.516 -0.199 1.00 96.50 85 LEU A CA 1
ATOM 693 C C . LEU A 1 85 ? -7.909 2.940 0.185 1.00 96.50 85 LEU A C 1
ATOM 695 O O . LEU A 1 85 ? -8.750 3.680 0.690 1.00 96.50 85 LEU A O 1
ATOM 699 N N . ASP A 1 86 ? -6.641 3.300 -0.012 1.00 96.94 86 ASP A N 1
ATOM 700 C CA . ASP A 1 86 ? -6.128 4.627 0.313 1.00 96.94 86 ASP A CA 1
ATOM 701 C C . ASP A 1 86 ? -4.786 4.908 -0.373 1.00 96.94 86 ASP A C 1
ATOM 703 O O . ASP A 1 86 ? -4.109 3.978 -0.821 1.00 96.94 86 ASP A O 1
ATOM 707 N N . VAL A 1 87 ? -4.382 6.178 -0.412 1.00 97.25 87 VAL A N 1
ATOM 708 C CA . VAL A 1 87 ? -3.114 6.650 -0.990 1.00 97.25 87 VAL A CA 1
ATOM 709 C C . VAL A 1 87 ? -2.449 7.699 -0.104 1.00 97.25 87 VAL A C 1
ATOM 711 O O . VAL A 1 87 ? -3.113 8.419 0.639 1.00 97.25 87 VAL A O 1
ATOM 714 N N . GLY A 1 88 ? -1.127 7.804 -0.188 1.00 96.62 88 GLY A N 1
ATOM 715 C CA . GLY A 1 88 ? -0.348 8.804 0.538 1.00 96.62 88 GLY A CA 1
ATOM 716 C C . GLY A 1 88 ? 1.088 8.355 0.759 1.00 96.62 88 GLY A C 1
ATOM 717 O O . GLY A 1 88 ? 1.571 7.438 0.099 1.00 96.62 88 GLY A O 1
ATOM 718 N N . ASP A 1 89 ? 1.762 8.964 1.732 1.00 97.69 89 ASP A N 1
ATOM 719 C CA . ASP A 1 89 ? 3.121 8.564 2.075 1.00 97.69 89 ASP A CA 1
ATOM 720 C C . ASP A 1 89 ? 3.172 7.195 2.783 1.00 97.69 89 ASP A C 1
ATOM 722 O O . ASP A 1 89 ? 2.225 6.750 3.439 1.00 97.69 89 ASP A O 1
ATOM 726 N N . TRP A 1 90 ? 4.326 6.536 2.697 1.00 96.94 90 TRP A N 1
ATOM 727 C CA . TRP A 1 90 ? 4.593 5.210 3.243 1.00 96.94 90 TRP A CA 1
ATOM 728 C C . TRP A 1 90 ? 4.182 5.075 4.713 1.00 96.94 90 TRP A C 1
ATOM 730 O O . TRP A 1 90 ? 3.617 4.055 5.114 1.00 96.94 90 TRP A O 1
ATOM 740 N N . THR A 1 91 ? 4.472 6.085 5.538 1.00 96.81 91 THR A N 1
ATOM 741 C CA . THR A 1 91 ? 4.209 6.023 6.982 1.00 96.81 91 THR A CA 1
ATOM 742 C C . THR A 1 91 ? 2.721 6.151 7.289 1.00 96.81 91 THR A C 1
ATOM 744 O O . THR A 1 91 ? 2.193 5.392 8.109 1.00 96.81 91 THR A O 1
ATOM 747 N N . THR A 1 92 ? 2.035 7.052 6.589 1.00 96.81 92 THR A N 1
ATOM 748 C CA . THR A 1 92 ? 0.589 7.256 6.663 1.00 96.81 92 THR A CA 1
ATOM 749 C C . THR A 1 92 ? -0.152 6.000 6.218 1.00 96.81 92 THR A C 1
ATOM 751 O O . THR A 1 92 ? -0.957 5.454 6.974 1.00 96.81 92 THR A O 1
ATOM 754 N N . VAL A 1 93 ? 0.198 5.454 5.055 1.00 96.62 93 VAL A N 1
ATOM 755 C CA . VAL A 1 93 ? -0.444 4.261 4.494 1.00 96.62 93 VAL A CA 1
ATOM 756 C C . VAL A 1 93 ? -0.188 3.019 5.364 1.00 96.62 93 VAL A C 1
ATOM 758 O O . VAL A 1 93 ? -1.100 2.218 5.588 1.00 96.62 93 VAL A O 1
ATOM 761 N N . GLN A 1 94 ? 1.002 2.872 5.963 1.00 96.62 94 GLN A N 1
ATOM 762 C CA . GLN A 1 94 ? 1.238 1.781 6.920 1.00 96.62 94 GLN A CA 1
ATOM 763 C C . GLN A 1 94 ? 0.418 1.908 8.204 1.00 96.62 94 GLN A C 1
ATOM 765 O O . GLN A 1 94 ? -0.102 0.925 8.749 1.00 96.62 94 GLN A O 1
ATOM 770 N N . LYS A 1 95 ? 0.275 3.134 8.705 1.00 96.12 95 LYS A N 1
ATOM 771 C CA . LYS A 1 95 ? -0.586 3.405 9.853 1.00 96.12 95 LYS A CA 1
ATOM 772 C C . LYS A 1 95 ? -2.039 3.063 9.528 1.00 96.12 95 LYS A C 1
ATOM 774 O O . LYS A 1 95 ? -2.706 2.449 10.358 1.00 96.12 95 LYS A O 1
ATOM 779 N N . HIS A 1 96 ? -2.506 3.396 8.329 1.00 96.56 96 HIS A N 1
ATOM 780 C CA . HIS A 1 96 ? -3.844 3.052 7.853 1.00 96.56 96 HIS A CA 1
ATOM 781 C C . HIS A 1 96 ? -4.054 1.540 7.756 1.00 96.56 96 HIS A C 1
ATOM 783 O O . HIS A 1 96 ? -5.044 1.043 8.291 1.00 96.56 96 HIS A O 1
ATOM 789 N N . LYS A 1 97 ? -3.089 0.786 7.209 1.00 96.38 97 LYS A N 1
ATOM 790 C CA . LYS A 1 97 ? -3.109 -0.688 7.233 1.00 96.38 97 LYS A CA 1
ATOM 791 C C . LYS A 1 97 ? -3.264 -1.226 8.657 1.00 96.38 97 LYS A C 1
ATOM 793 O O . LYS A 1 97 ? -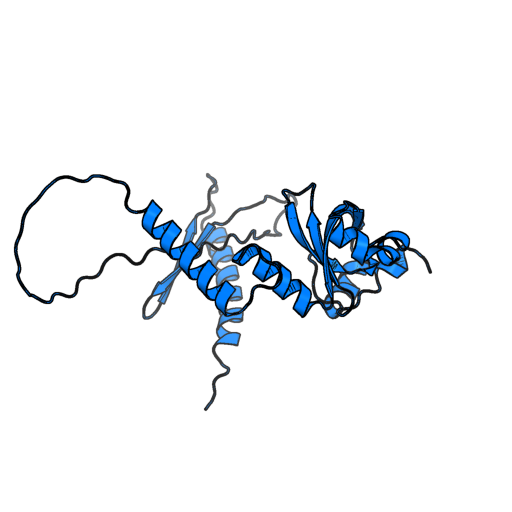4.128 -2.057 8.925 1.00 96.38 97 LYS A O 1
ATOM 798 N N . THR A 1 98 ? -2.443 -0.734 9.584 1.00 94.50 98 THR A N 1
ATOM 799 C CA . THR A 1 98 ? -2.460 -1.177 10.988 1.00 94.50 98 THR A CA 1
ATOM 800 C C . THR A 1 98 ? -3.793 -0.858 11.664 1.00 94.50 98 THR A C 1
ATOM 802 O O . THR A 1 98 ? -4.337 -1.686 12.399 1.00 94.50 98 THR A O 1
ATOM 805 N N . ASN A 1 99 ? -4.342 0.332 11.409 1.00 94.06 99 ASN A N 1
ATOM 806 C CA . ASN A 1 99 ? -5.641 0.729 11.935 1.00 94.06 99 ASN A CA 1
ATOM 807 C C . ASN A 1 99 ? -6.762 -0.149 11.377 1.00 94.06 99 ASN A C 1
ATOM 809 O O . ASN A 1 99 ? -7.612 -0.585 12.147 1.00 94.06 99 ASN A O 1
ATOM 813 N N . LEU A 1 100 ? -6.735 -0.461 10.081 1.00 93.69 100 LEU A N 1
ATOM 814 C CA . LEU A 1 100 ? -7.742 -1.302 9.446 1.00 93.69 100 LEU A CA 1
ATOM 815 C C . LEU A 1 100 ? -7.733 -2.720 10.037 1.00 93.69 100 LEU A C 1
ATOM 817 O O . LEU A 1 100 ? -8.789 -3.235 10.386 1.00 93.69 100 LEU A O 1
ATOM 821 N N . ILE A 1 101 ? -6.549 -3.297 10.268 1.00 90.75 101 ILE A N 1
ATOM 822 C CA . ILE A 1 101 ? -6.398 -4.607 10.928 1.00 90.75 101 ILE A CA 1
ATOM 823 C C . ILE A 1 101 ? -6.894 -4.569 12.383 1.00 90.75 101 ILE A C 1
ATOM 825 O O . ILE A 1 101 ? -7.572 -5.484 12.839 1.00 90.75 101 ILE A O 1
ATOM 829 N N . THR A 1 102 ? -6.554 -3.517 13.133 1.00 90.19 102 THR A N 1
ATOM 830 C CA . THR A 1 102 ? -6.827 -3.456 14.583 1.00 90.19 102 THR A CA 1
ATOM 831 C C . THR A 1 102 ? -8.262 -3.028 14.903 1.00 90.19 102 THR A C 1
ATOM 833 O O . THR A 1 102 ? -8.848 -3.473 15.890 1.00 90.19 102 THR A O 1
ATOM 836 N N . TYR A 1 103 ? -8.806 -2.105 14.112 1.00 90.06 103 TYR A N 1
ATOM 837 C CA . TYR A 1 103 ? -10.032 -1.364 14.408 1.00 90.06 103 TYR A CA 1
ATOM 838 C C . TYR A 1 103 ? -11.113 -1.521 13.332 1.00 90.06 103 TYR A C 1
ATOM 840 O O . TYR A 1 103 ? -12.249 -1.133 13.584 1.00 90.06 103 TYR A O 1
ATOM 848 N N . GLY A 1 104 ? -10.786 -2.047 12.147 1.00 88.06 104 GLY A N 1
ATOM 849 C CA . GLY A 1 104 ? -11.711 -2.102 11.009 1.00 88.06 104 GLY A CA 1
ATOM 850 C C . GLY A 1 104 ? -11.963 -0.745 10.339 1.00 88.06 104 GLY A C 1
ATOM 851 O O . GLY A 1 104 ? -12.858 -0.630 9.509 1.00 88.06 104 GLY A O 1
ATOM 852 N N . GLU A 1 105 ? -11.189 0.288 10.685 1.00 88.88 105 GLU A N 1
ATOM 853 C CA . GLU A 1 105 ? -11.340 1.658 10.182 1.00 88.88 105 GLU A CA 1
ATOM 854 C C . GLU A 1 105 ? -9.957 2.220 9.787 1.00 88.88 105 GLU A C 1
ATOM 856 O O . GLU A 1 105 ? -8.986 2.019 10.515 1.00 88.88 105 GLU A O 1
ATOM 861 N N . ILE A 1 106 ? -9.858 2.938 8.658 1.00 89.19 106 ILE A N 1
ATOM 862 C CA . ILE A 1 106 ? -8.593 3.498 8.117 1.00 89.19 106 ILE A CA 1
ATOM 863 C C . ILE A 1 106 ? -8.023 4.590 9.040 1.00 89.19 106 ILE A C 1
ATOM 865 O O . ILE A 1 106 ? -6.865 4.532 9.467 1.00 89.19 106 ILE A O 1
ATOM 869 N N . SER A 1 107 ? -8.869 5.553 9.410 1.00 87.94 107 SER A N 1
ATOM 870 C CA . SER A 1 107 ? -8.482 6.741 10.182 1.00 87.94 107 SER A CA 1
ATOM 871 C C . SER A 1 107 ? -9.404 6.981 11.382 1.00 87.94 107 SER A C 1
ATOM 873 O O . SER A 1 107 ? -10.100 7.996 11.443 1.00 87.94 107 SER A O 1
ATOM 875 N N . PRO A 1 108 ? -9.430 6.065 12.368 1.00 86.94 108 PRO A N 1
ATOM 876 C CA . PRO A 1 108 ? -10.271 6.217 13.545 1.00 86.94 108 PRO A CA 1
ATOM 877 C C . PRO A 1 108 ? -9.752 7.340 14.455 1.00 86.94 108 PRO A C 1
ATOM 879 O O . PRO A 1 108 ? -8.551 7.453 14.743 1.00 86.94 108 PRO A O 1
ATOM 882 N N . SER A 1 109 ? -10.675 8.148 14.983 1.00 86.38 109 SER A N 1
ATOM 883 C CA . SER A 1 109 ? -10.351 9.190 15.962 1.00 86.38 109 SER A CA 1
ATOM 884 C C . SER A 1 109 ? -9.768 8.594 17.255 1.00 86.38 109 SER A C 1
ATOM 886 O O . SER A 1 109 ? -9.850 7.391 17.515 1.00 86.38 109 SER A O 1
ATOM 888 N N . LYS A 1 110 ? -9.129 9.418 18.096 1.00 85.12 110 LYS A N 1
ATOM 889 C CA . LYS A 1 110 ? -8.556 8.942 19.372 1.00 85.12 110 LYS A CA 1
ATOM 890 C C . LYS A 1 110 ? -9.627 8.328 20.276 1.00 85.12 110 LYS A C 1
ATOM 892 O O . LYS A 1 110 ? -9.391 7.264 20.845 1.00 85.12 110 LYS A O 1
ATOM 897 N N . ASP A 1 111 ? -10.783 8.972 20.378 1.00 87.81 111 ASP A N 1
ATOM 898 C CA . ASP A 1 111 ? -11.881 8.483 21.211 1.00 87.81 111 ASP A CA 1
ATOM 899 C C . ASP A 1 111 ? -12.546 7.262 20.579 1.00 87.81 111 ASP A C 1
ATOM 901 O O . ASP A 1 111 ? -12.753 6.262 21.267 1.00 87.81 111 ASP A O 1
ATOM 905 N N . ARG A 1 112 ? -12.691 7.244 19.247 1.00 87.81 112 ARG A N 1
ATOM 906 C CA . ARG A 1 112 ? -13.164 6.064 18.516 1.00 87.81 112 ARG A CA 1
ATOM 907 C C . ARG A 1 112 ? -12.268 4.845 18.732 1.00 87.81 112 ARG A C 1
ATOM 909 O O . ARG A 1 112 ? -12.760 3.752 18.995 1.00 87.81 112 ARG A O 1
ATOM 916 N N . ARG A 1 113 ? -10.943 5.023 18.714 1.00 85.25 113 ARG A N 1
ATOM 917 C CA . ARG A 1 113 ? -9.990 3.945 19.029 1.00 85.25 113 ARG A CA 1
ATOM 918 C C . ARG A 1 113 ? -10.175 3.402 20.446 1.00 85.25 113 ARG A C 1
ATOM 920 O O . ARG A 1 113 ? -10.072 2.193 20.636 1.00 85.25 113 ARG A O 1
ATOM 927 N N . LYS A 1 114 ? -10.448 4.256 21.441 1.00 84.88 114 LYS A N 1
ATOM 928 C CA . LYS A 1 114 ? -10.727 3.806 22.818 1.00 84.88 114 LYS A CA 1
ATOM 929 C C . LYS A 1 114 ? -12.021 2.996 22.883 1.00 84.88 114 LYS A C 1
ATOM 931 O O . LYS A 1 114 ? -12.024 1.924 23.480 1.00 84.88 114 LYS A O 1
ATOM 936 N N . GLU A 1 115 ? -13.083 3.471 22.235 1.00 85.75 115 GLU A N 1
ATOM 937 C CA . GLU A 1 115 ? -14.367 2.765 22.170 1.00 85.75 115 GLU A CA 1
ATOM 938 C C . GLU A 1 115 ? -14.236 1.382 21.530 1.00 85.75 115 GLU A C 1
ATOM 940 O O . GLU A 1 115 ? -14.766 0.406 22.057 1.00 85.75 115 GLU A O 1
ATOM 945 N N . LEU A 1 116 ? -13.521 1.284 20.405 1.00 84.38 116 LEU A N 1
ATOM 946 C CA . LEU A 1 116 ? -13.337 0.022 19.686 1.00 84.38 116 LEU A CA 1
ATOM 947 C C . LEU A 1 116 ? -12.530 -0.985 20.514 1.00 84.38 116 LEU A C 1
ATOM 949 O O . LEU A 1 116 ? -12.913 -2.150 20.607 1.00 84.38 116 LEU A O 1
ATOM 953 N N . LYS A 1 117 ? -11.479 -0.532 21.211 1.00 82.94 117 LYS A N 1
ATOM 954 C CA . LYS A 1 117 ? -10.734 -1.386 22.150 1.00 82.94 117 LYS A CA 1
ATOM 955 C C . LYS A 1 117 ? -11.607 -1.866 23.308 1.00 82.94 117 LYS A C 1
ATOM 957 O O . LYS A 1 117 ? -11.591 -3.053 23.622 1.00 82.94 117 LYS A O 1
ATOM 962 N N . ALA A 1 118 ? -12.393 -0.973 23.910 1.00 80.62 118 ALA A N 1
ATOM 963 C CA . ALA A 1 118 ? -13.297 -1.326 25.002 1.00 80.62 118 ALA A CA 1
ATOM 964 C C . ALA A 1 118 ? -14.365 -2.341 24.559 1.00 80.62 118 ALA A C 1
ATOM 966 O O . ALA A 1 118 ? -14.618 -3.317 25.263 1.00 80.62 118 ALA A O 1
ATOM 967 N N . LYS A 1 119 ? -14.953 -2.168 23.366 1.00 74.75 119 LYS A N 1
ATOM 968 C CA . LYS A 1 119 ? -15.927 -3.117 22.801 1.00 74.75 119 LYS A CA 1
ATOM 969 C C . LYS A 1 119 ? -15.316 -4.494 22.551 1.00 74.75 119 LYS A C 1
ATOM 971 O O . LYS A 1 119 ? -15.951 -5.489 22.898 1.00 74.75 119 LYS A O 1
ATOM 976 N N . ASN A 1 120 ? -14.091 -4.560 22.028 1.00 67.31 120 ASN A N 1
ATOM 977 C CA . ASN A 1 120 ? -13.394 -5.832 21.825 1.00 67.31 120 ASN A CA 1
ATOM 978 C C . ASN A 1 120 ? -13.176 -6.573 23.157 1.00 67.31 120 ASN A C 1
ATOM 980 O O . ASN A 1 120 ? -13.483 -7.761 23.243 1.00 67.31 120 ASN A O 1
ATOM 984 N N . ILE A 1 121 ? -12.774 -5.867 24.220 1.00 66.69 121 ILE A N 1
ATOM 985 C CA . ILE A 1 121 ? -12.607 -6.448 25.565 1.00 66.69 121 ILE A CA 1
ATOM 986 C C . ILE A 1 121 ? -13.942 -6.977 26.114 1.00 66.69 121 ILE A C 1
ATOM 988 O O . ILE A 1 121 ? -14.034 -8.140 26.506 1.00 66.69 121 ILE A O 1
ATOM 992 N N . ILE A 1 122 ? -15.004 -6.165 26.073 1.00 64.00 122 ILE A N 1
ATOM 993 C CA . ILE A 1 122 ? -16.325 -6.541 26.609 1.00 64.00 122 ILE A CA 1
ATOM 994 C C . ILE A 1 122 ? -16.934 -7.714 25.825 1.00 64.00 122 ILE A C 1
ATOM 996 O O . ILE A 1 122 ? -17.584 -8.589 26.401 1.00 64.00 122 ILE A O 1
ATOM 1000 N N . SER A 1 123 ? -16.744 -7.751 24.504 1.00 61.03 123 SER A N 1
ATOM 1001 C CA . SER A 1 123 ? -17.234 -8.849 23.664 1.00 61.03 123 SER A CA 1
ATOM 1002 C C . SER A 1 123 ? -16.529 -10.177 23.963 1.00 61.03 123 SER A C 1
ATOM 1004 O O . SER A 1 123 ? -17.183 -11.223 23.960 1.00 61.03 123 SER A O 1
ATOM 1006 N N . ASN A 1 124 ? -15.240 -10.132 24.316 1.00 55.56 124 ASN A N 1
ATOM 1007 C CA . ASN A 1 124 ? -14.490 -11.304 24.757 1.00 55.56 124 ASN A CA 1
ATOM 1008 C C . ASN A 1 124 ? -14.918 -11.757 26.161 1.00 55.56 124 ASN A C 1
ATOM 1010 O O . ASN A 1 124 ? -15.165 -12.944 26.353 1.00 55.56 124 ASN A O 1
ATOM 1014 N N . GLU A 1 125 ? -15.133 -10.845 27.115 1.00 55.72 125 GLU A N 1
ATOM 1015 C CA . GLU A 1 125 ? -15.629 -11.213 28.454 1.00 55.72 125 GLU A CA 1
ATOM 1016 C C . GLU A 1 125 ? -17.021 -11.857 28.428 1.00 55.72 125 GLU A C 1
ATOM 1018 O O . GLU A 1 125 ? -17.295 -12.801 29.174 1.00 55.72 125 GLU A O 1
ATOM 1023 N N . LYS A 1 126 ? -17.920 -11.375 27.561 1.00 49.72 126 LYS A N 1
ATOM 1024 C CA . LYS A 1 126 ? -19.276 -11.934 27.442 1.00 49.72 126 LYS A CA 1
ATOM 1025 C C . LYS A 1 126 ? -19.304 -13.311 26.774 1.00 49.72 126 LYS A C 1
ATOM 1027 O O . LYS A 1 126 ? -20.250 -14.061 27.010 1.00 49.72 126 LYS A O 1
ATOM 1032 N N . ARG A 1 127 ? -18.286 -13.674 25.985 1.00 47.38 127 ARG A N 1
ATOM 1033 C CA . ARG A 1 127 ? -18.139 -15.034 25.433 1.00 47.38 127 ARG A CA 1
ATOM 1034 C C . ARG A 1 127 ? -17.622 -16.033 26.470 1.00 47.38 127 ARG A C 1
ATOM 1036 O O . ARG A 1 127 ? -17.990 -17.201 26.403 1.00 47.38 127 ARG A O 1
ATOM 1043 N N . SER A 1 128 ? -16.885 -15.572 27.477 1.00 51.41 128 SER A N 1
ATOM 1044 C CA . SER A 1 128 ? -16.333 -16.418 28.546 1.00 51.41 128 SER A CA 1
ATOM 1045 C C . SER A 1 128 ? -17.313 -16.733 29.686 1.00 51.41 128 SER A C 1
ATOM 1047 O O . SER A 1 128 ? -17.021 -17.581 30.522 1.00 51.41 128 SER A O 1
ATOM 1049 N N . LYS A 1 129 ? -18.486 -16.083 29.747 1.00 47.53 129 LYS A N 1
ATOM 1050 C CA . LYS A 1 129 ? -19.460 -16.228 30.854 1.00 47.53 129 LYS A CA 1
ATOM 1051 C C . LYS A 1 129 ? -20.746 -16.977 30.487 1.00 47.53 129 LYS A C 1
ATOM 1053 O O . LYS A 1 129 ? -21.802 -16.709 31.056 1.00 47.53 129 LYS A O 1
ATOM 1058 N N . LYS A 1 130 ? -20.689 -17.943 29.566 1.00 42.94 130 LYS A N 1
ATOM 1059 C CA . LYS A 1 130 ? -21.831 -18.833 29.287 1.00 42.94 130 LYS A CA 1
ATOM 1060 C C . LYS A 1 130 ? -21.515 -20.296 29.614 1.00 42.94 130 LYS A C 1
ATOM 1062 O O . LYS A 1 130 ? -21.415 -21.137 28.729 1.00 42.94 130 LYS A O 1
ATOM 1067 N N . LYS A 1 131 ? -21.424 -20.606 30.912 1.00 39.50 131 LYS A N 1
ATOM 1068 C CA . LYS A 1 131 ? -21.771 -21.936 31.437 1.00 39.50 131 LYS A CA 1
ATOM 1069 C C . LYS A 1 131 ? -22.255 -21.847 32.896 1.00 39.50 131 LYS A C 1
ATOM 1071 O O . LYS A 1 131 ? -21.471 -21.605 33.800 1.00 39.50 131 LYS A O 1
ATOM 1076 N N . ILE A 1 132 ? -23.562 -22.092 33.035 1.00 38.97 132 ILE A N 1
ATOM 1077 C CA . ILE A 1 132 ? -24.310 -22.634 34.186 1.00 38.97 132 ILE A CA 1
ATOM 1078 C C . ILE A 1 132 ? -24.566 -21.690 35.376 1.00 38.97 132 ILE A C 1
ATOM 1080 O O . ILE A 1 132 ? -23.774 -21.550 36.299 1.00 38.97 132 ILE A O 1
ATOM 1084 N N . THR A 1 133 ? -25.770 -21.115 35.368 1.00 39.97 133 THR A N 1
ATOM 1085 C CA . THR A 1 133 ? -26.519 -20.630 36.536 1.00 39.97 133 THR A CA 1
ATOM 1086 C C . THR A 1 133 ? -27.219 -21.784 37.259 1.00 39.97 133 THR A C 1
ATOM 1088 O O . THR A 1 133 ? -27.975 -22.516 36.626 1.00 39.97 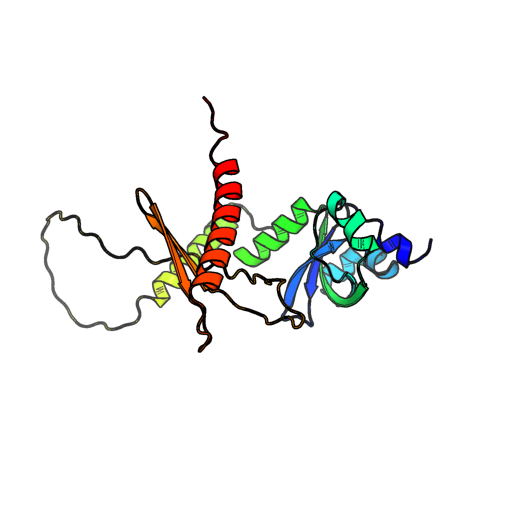133 THR A O 1
ATOM 1091 N N . ASN A 1 134 ? -26.982 -21.893 38.568 1.00 35.28 134 ASN A N 1
ATOM 1092 C CA . ASN A 1 134 ? -27.875 -22.288 39.678 1.00 35.28 134 ASN A CA 1
ATOM 1093 C C . ASN A 1 134 ? -26.987 -22.161 40.937 1.00 35.28 134 ASN A C 1
ATOM 1095 O O . ASN A 1 134 ? -25.849 -22.605 40.889 1.00 35.28 134 ASN A O 1
ATOM 1099 N N . SER A 1 135 ? -27.317 -21.546 42.070 1.00 36.72 135 SER A N 1
ATOM 1100 C CA . SER A 1 135 ? -28.565 -21.135 42.716 1.00 36.72 135 SER A CA 1
ATOM 1101 C C . SER A 1 135 ? -28.224 -20.161 43.871 1.00 36.72 135 SER A C 1
ATOM 1103 O O . SER A 1 135 ? -27.075 -20.075 44.292 1.00 36.72 135 SER A O 1
ATOM 1105 N N . ASN A 1 136 ? -29.239 -19.452 44.372 1.00 36.94 136 ASN A N 1
ATOM 1106 C CA . ASN A 1 136 ? -29.270 -18.539 45.529 1.00 36.94 136 ASN A CA 1
ATOM 1107 C C . ASN A 1 136 ? -28.382 -18.881 46.749 1.00 36.94 136 ASN A C 1
ATOM 1109 O O . ASN A 1 136 ? -28.460 -20.003 47.236 1.00 36.94 136 ASN A O 1
ATOM 1113 N N . SER A 1 137 ? -27.767 -17.859 47.369 1.00 36.25 137 SER A N 1
ATOM 1114 C CA . SER A 1 137 ? -28.004 -17.471 48.782 1.00 36.25 137 SER A CA 1
ATOM 1115 C C . SER A 1 137 ? -27.198 -16.225 49.194 1.00 36.25 137 SER A C 1
ATOM 1117 O O . SER A 1 137 ? -26.098 -15.986 48.705 1.00 36.25 137 SER A O 1
ATOM 1119 N N . LYS A 1 138 ? -27.784 -15.434 50.100 1.00 41.25 138 LYS A N 1
ATOM 1120 C CA . LYS A 1 138 ? -27.211 -14.270 50.797 1.00 41.25 138 LYS A CA 1
ATOM 1121 C C . LYS A 1 138 ? -26.040 -14.678 51.705 1.00 41.25 138 LYS A C 1
ATOM 1123 O O . LYS A 1 138 ? -26.112 -15.743 52.301 1.00 41.25 138 LYS A O 1
ATOM 1128 N N . ASP A 1 139 ? -25.023 -13.826 51.836 1.00 33.72 139 ASP A N 1
ATOM 1129 C CA . ASP A 1 139 ? -24.651 -13.112 53.077 1.00 33.72 139 ASP A CA 1
ATOM 1130 C C . ASP A 1 139 ? -23.206 -12.583 53.041 1.00 33.72 139 ASP A C 1
ATOM 1132 O O . ASP A 1 139 ? -22.333 -13.080 52.334 1.00 33.72 139 ASP A O 1
ATOM 1136 N N . GLN A 1 140 ? -23.002 -11.494 53.782 1.00 42.28 140 GLN A N 1
ATOM 1137 C CA . GLN A 1 140 ? -21.753 -10.754 53.943 1.00 42.28 140 GLN A CA 1
ATOM 1138 C C . GLN A 1 140 ? -20.684 -11.576 54.676 1.00 42.28 140 GLN A C 1
ATOM 1140 O O . GLN A 1 140 ? -20.986 -12.223 55.674 1.00 42.28 140 GLN A O 1
ATOM 1145 N N . THR A 1 141 ? -19.412 -11.430 54.296 1.00 32.53 141 THR A N 1
ATOM 1146 C CA . THR A 1 141 ? -18.306 -11.270 55.263 1.00 32.53 141 THR A CA 1
ATOM 1147 C C . THR A 1 141 ? -17.027 -10.808 54.571 1.00 32.53 141 THR A C 1
ATOM 1149 O O . THR A 1 141 ? -16.671 -11.252 53.483 1.00 32.53 141 THR A O 1
ATOM 1152 N N . SER A 1 142 ? -16.340 -9.874 55.225 1.00 41.28 142 SER A N 1
ATOM 1153 C CA . SER A 1 142 ? -15.001 -9.418 54.875 1.00 41.28 142 SER A CA 1
ATOM 1154 C C . SER A 1 142 ? -13.975 -10.514 55.152 1.00 41.28 142 SER A C 1
ATOM 1156 O O . SER A 1 142 ? -14.035 -11.097 56.230 1.00 41.28 142 SER A O 1
ATOM 1158 N N . LEU A 1 143 ? -12.986 -10.693 54.276 1.00 32.94 143 LEU A N 1
ATOM 1159 C CA . LEU A 1 143 ? -11.589 -10.960 54.642 1.00 32.94 143 LEU A CA 1
ATOM 1160 C C . LEU A 1 143 ? -10.715 -10.964 53.383 1.00 32.94 143 LEU A C 1
ATOM 1162 O O . LEU A 1 143 ? -11.048 -11.553 52.358 1.00 32.94 143 LEU A O 1
ATOM 1166 N N . LYS A 1 144 ? -9.589 -10.257 53.494 1.00 37.94 144 LYS A N 1
ATOM 1167 C CA . LYS A 1 144 ? -8.447 -10.322 52.583 1.00 37.94 144 LYS A CA 1
ATOM 1168 C C . LYS A 1 144 ? -7.986 -11.774 52.460 1.00 37.94 144 LYS A C 1
ATOM 1170 O O . LYS A 1 144 ? -7.835 -12.417 53.490 1.00 37.94 144 LYS A O 1
ATOM 1175 N N . ASN A 1 145 ? -7.683 -12.217 51.242 1.00 31.67 145 ASN A N 1
ATOM 1176 C CA . ASN A 1 145 ? -6.534 -13.072 50.958 1.00 31.67 145 ASN A CA 1
ATOM 1177 C C . ASN A 1 145 ? -6.151 -12.956 49.481 1.00 31.67 145 ASN A C 1
ATOM 1179 O O . ASN A 1 145 ? -6.950 -13.158 48.571 1.00 31.67 145 ASN A O 1
ATOM 1183 N N . THR A 1 146 ? -4.892 -12.587 49.298 1.00 38.09 146 THR A N 1
ATOM 1184 C CA . THR A 1 146 ? -4.053 -12.791 48.127 1.00 38.09 146 THR A CA 1
ATOM 1185 C C . THR A 1 146 ? -4.163 -14.246 47.665 1.00 38.09 146 THR A C 1
ATOM 1187 O O . THR A 1 146 ? -3.916 -15.157 48.448 1.00 38.09 146 THR A O 1
ATOM 1190 N N . SER A 1 147 ? -4.503 -14.466 46.397 1.00 30.02 147 SER A N 1
ATOM 1191 C CA . SER A 1 147 ? -4.307 -15.746 45.718 1.00 30.02 147 SER A CA 1
ATOM 1192 C C . SER A 1 147 ? -4.069 -15.466 44.245 1.00 30.02 147 SER A C 1
ATOM 1194 O O . SER A 1 147 ? -4.901 -14.845 43.582 1.00 30.02 147 SER A O 1
ATOM 1196 N N . LEU A 1 148 ? -2.905 -15.911 43.774 1.00 40.47 148 LEU A N 1
ATOM 1197 C CA . LEU A 1 148 ? -2.637 -16.188 42.372 1.00 40.47 148 LEU A CA 1
ATOM 1198 C C . LEU A 1 148 ? -3.790 -17.016 41.788 1.00 40.47 148 LEU A C 1
ATOM 1200 O O . LEU A 1 148 ? -4.295 -17.913 42.459 1.00 40.47 148 LEU A O 1
ATOM 1204 N N . ASP A 1 149 ? -4.198 -16.658 40.572 1.00 31.30 149 ASP A N 1
ATOM 1205 C CA . ASP A 1 149 ? -4.430 -17.560 39.432 1.00 31.30 149 ASP A CA 1
ATOM 1206 C C . ASP A 1 149 ? -5.511 -16.997 38.503 1.00 31.30 149 ASP A C 1
ATOM 1208 O O . ASP A 1 149 ? -6.708 -17.112 38.738 1.00 31.30 149 ASP A O 1
ATOM 1212 N N . SER A 1 150 ? -5.066 -16.354 37.423 1.00 34.47 150 SER A N 1
ATOM 1213 C CA . SER A 1 150 ? -5.298 -16.816 36.045 1.00 34.47 150 SER A CA 1
ATOM 1214 C C . SER A 1 150 ? -4.858 -15.697 35.094 1.00 34.47 150 SER A C 1
ATOM 1216 O O . SER A 1 150 ? -5.658 -14.886 34.621 1.00 34.47 150 SER A O 1
ATOM 1218 N N . VAL A 1 151 ? -3.556 -15.608 34.833 1.00 36.31 151 VAL A N 1
ATOM 1219 C CA . VAL A 1 151 ? -3.053 -14.772 33.740 1.00 36.31 151 VAL A CA 1
ATOM 1220 C C . VAL A 1 151 ? -3.219 -15.590 32.464 1.00 36.31 151 VAL A C 1
ATOM 1222 O O . VAL A 1 151 ? -2.543 -16.596 32.268 1.00 36.31 151 VAL A O 1
ATOM 1225 N N . GLN A 1 152 ? -4.183 -15.206 31.627 1.00 36.31 152 GLN A N 1
ATOM 1226 C CA . GLN A 1 152 ? -4.351 -15.816 30.312 1.00 36.31 152 GLN A CA 1
ATOM 1227 C C . GLN A 1 152 ? -3.145 -15.487 29.421 1.00 36.31 152 GLN A C 1
ATOM 1229 O O . GLN A 1 152 ? -2.750 -14.319 29.362 1.00 36.31 152 GLN A O 1
ATOM 1234 N N . PRO A 1 153 ? -2.588 -16.463 28.685 1.00 38.22 153 PRO A N 1
ATOM 1235 C CA . PRO A 1 153 ? -1.539 -16.185 27.719 1.00 38.22 153 PRO A CA 1
ATOM 1236 C C . PRO A 1 153 ? -2.127 -15.368 26.564 1.00 38.22 153 PRO A C 1
ATOM 1238 O O . PRO A 1 153 ? -3.069 -15.795 25.897 1.00 38.22 153 PRO A O 1
ATOM 1241 N N . GLN A 1 154 ? -1.571 -14.183 26.322 1.00 45.03 154 GLN A N 1
ATOM 1242 C CA . GLN A 1 154 ? -1.768 -13.457 25.073 1.00 45.03 154 GLN A CA 1
ATOM 1243 C C . GLN A 1 154 ? -0.441 -13.374 24.326 1.00 45.03 154 GLN A C 1
ATOM 1245 O O . GLN A 1 154 ? 0.604 -13.162 24.934 1.00 45.03 154 GLN A O 1
ATOM 1250 N N . VAL A 1 155 ? -0.564 -13.456 22.998 1.00 38.28 155 VAL A N 1
ATOM 1251 C CA . VAL A 1 155 ? 0.461 -13.373 21.945 1.00 38.28 155 VAL A CA 1
ATOM 1252 C C . VAL A 1 155 ? 1.002 -14.735 21.487 1.00 38.28 155 VAL A C 1
ATOM 1254 O O . VAL A 1 155 ? 1.973 -15.267 22.011 1.00 38.28 155 VAL A O 1
ATOM 1257 N N . ILE A 1 156 ? 0.374 -15.257 20.428 1.00 36.97 156 ILE A N 1
ATOM 1258 C CA . ILE A 1 156 ? 0.963 -16.231 19.502 1.00 36.97 156 ILE A CA 1
ATOM 1259 C C . ILE A 1 156 ? 1.539 -15.403 18.348 1.00 36.97 156 ILE A C 1
ATOM 1261 O O . ILE A 1 156 ? 0.780 -14.778 17.606 1.00 36.97 156 ILE A O 1
ATOM 1265 N N . LEU A 1 157 ? 2.865 -15.353 18.215 1.00 37.53 157 LEU A N 1
ATOM 1266 C CA . LEU A 1 157 ? 3.505 -14.898 16.982 1.00 37.53 157 LEU A CA 1
ATOM 1267 C C . LEU A 1 157 ? 3.668 -16.120 16.082 1.00 37.53 157 LEU A C 1
ATOM 1269 O O . LEU A 1 157 ? 4.458 -17.012 16.373 1.00 37.53 157 LEU A O 1
ATOM 1273 N N . GLN A 1 158 ? 2.899 -16.166 14.997 1.00 39.81 158 GLN A N 1
ATOM 1274 C CA . GLN A 1 158 ? 3.097 -17.151 13.943 1.00 39.81 158 GLN A CA 1
ATOM 1275 C C . GLN A 1 158 ? 4.125 -16.574 12.962 1.00 39.81 158 GLN A C 1
ATOM 1277 O O . GLN A 1 158 ? 3.778 -15.826 12.051 1.00 39.81 158 GLN A O 1
ATOM 1282 N N . GLU A 1 159 ? 5.408 -16.852 13.193 1.00 38.56 159 GLU A N 1
ATOM 1283 C CA . GLU A 1 159 ? 6.468 -16.561 12.223 1.00 38.56 159 GLU A CA 1
ATOM 1284 C C . GLU A 1 159 ? 6.757 -17.817 11.393 1.00 38.56 159 GLU A C 1
ATOM 1286 O O . GLU A 1 159 ? 7.179 -18.848 11.914 1.00 38.56 159 GLU A O 1
ATOM 1291 N N . ILE A 1 160 ? 6.541 -17.727 10.078 1.00 38.31 160 ILE A N 1
ATOM 1292 C CA . ILE A 1 160 ? 6.980 -18.746 9.120 1.00 38.31 160 ILE A CA 1
ATOM 1293 C C . ILE A 1 160 ? 8.473 -18.512 8.866 1.00 38.31 160 ILE A C 1
ATOM 1295 O O . ILE A 1 160 ? 8.861 -17.567 8.179 1.00 38.31 160 ILE A O 1
ATOM 1299 N N . LEU A 1 161 ? 9.322 -19.358 9.450 1.00 40.38 161 LEU A N 1
ATOM 1300 C CA . LEU A 1 161 ? 10.771 -19.332 9.251 1.00 40.38 161 LEU A CA 1
ATOM 1301 C C . LEU A 1 161 ? 11.167 -20.368 8.198 1.00 40.38 161 LEU A C 1
ATOM 1303 O O . LEU A 1 161 ? 11.147 -21.571 8.447 1.00 40.38 161 LEU A O 1
ATOM 1307 N N . MET A 1 162 ? 11.572 -19.898 7.017 1.00 37.12 162 MET A N 1
ATOM 1308 C CA . MET A 1 162 ? 12.144 -20.765 5.989 1.00 37.12 162 MET A CA 1
ATOM 1309 C C . MET A 1 162 ? 13.609 -21.073 6.313 1.00 37.12 162 MET A C 1
ATOM 1311 O O . MET A 1 162 ? 14.485 -20.215 6.180 1.00 37.12 162 MET A O 1
ATOM 1315 N N . ALA A 1 163 ? 13.889 -22.308 6.732 1.00 38.22 163 ALA A N 1
ATOM 1316 C CA . ALA A 1 163 ? 15.252 -22.807 6.861 1.00 38.22 163 ALA A CA 1
ATOM 1317 C C . ALA A 1 163 ? 15.812 -23.136 5.464 1.00 38.22 163 ALA A C 1
ATOM 1319 O O . ALA A 1 163 ? 15.386 -24.091 4.820 1.00 38.22 163 ALA A O 1
ATOM 1320 N N . LYS A 1 164 ? 16.778 -22.342 4.986 1.00 40.38 164 LYS A N 1
ATOM 1321 C CA . LYS A 1 164 ? 17.566 -22.659 3.784 1.00 40.38 164 LYS A CA 1
ATOM 1322 C C . LYS A 1 164 ? 18.663 -23.654 4.142 1.00 40.38 164 LYS A C 1
ATOM 1324 O O . LYS A 1 164 ? 19.780 -23.234 4.401 1.00 40.38 164 LYS A O 1
ATOM 1329 N N . GLU A 1 165 ? 18.351 -24.942 4.158 1.00 42.78 165 GLU A N 1
ATOM 1330 C CA . GLU A 1 165 ? 19.365 -26.007 4.191 1.00 42.78 165 GLU A CA 1
ATOM 1331 C C . GLU A 1 165 ? 18.745 -27.324 3.672 1.00 42.78 165 GLU A C 1
ATOM 1333 O O . GLU A 1 165 ? 18.426 -28.231 4.432 1.00 42.78 165 GLU A O 1
ATOM 1338 N N . SER A 1 166 ? 18.460 -27.384 2.364 1.00 38.81 166 SER A N 1
ATOM 1339 C CA . SER A 1 166 ? 18.484 -28.582 1.490 1.00 38.81 166 SER A CA 1
ATOM 1340 C C . SER A 1 166 ? 17.816 -28.268 0.143 1.00 38.81 166 SER A C 1
ATOM 1342 O O . SER A 1 166 ? 17.031 -27.328 0.035 1.00 38.81 166 SER A O 1
ATOM 1344 N N . GLU A 1 167 ? 18.143 -29.043 -0.894 1.00 44.56 167 GLU A N 1
ATOM 1345 C CA . GLU A 1 167 ? 17.702 -28.884 -2.295 1.00 44.56 167 GLU A CA 1
ATOM 1346 C C . GLU A 1 167 ? 16.194 -29.121 -2.536 1.00 44.56 167 GLU A C 1
ATOM 1348 O O . GLU A 1 167 ? 15.741 -29.198 -3.675 1.00 44.56 167 GLU A O 1
ATOM 1353 N N . THR A 1 168 ? 15.387 -29.159 -1.476 1.00 40.00 168 THR A N 1
ATOM 1354 C CA . THR A 1 168 ? 13.922 -29.156 -1.535 1.00 40.00 168 THR A CA 1
ATOM 1355 C C . THR A 1 168 ? 13.382 -28.248 -0.425 1.00 40.00 168 THR A C 1
ATOM 1357 O O . THR A 1 168 ? 13.689 -28.501 0.744 1.00 40.00 168 THR A O 1
ATOM 1360 N N . PRO A 1 169 ? 12.593 -27.197 -0.724 1.00 37.03 169 PRO A N 1
ATOM 1361 C CA . PRO A 1 169 ? 12.040 -26.329 0.308 1.00 37.03 169 PRO A CA 1
ATOM 1362 C C . PRO A 1 169 ? 10.937 -27.081 1.057 1.00 37.03 169 PRO A C 1
ATOM 1364 O O . PRO A 1 169 ? 9.802 -27.165 0.601 1.00 37.03 169 PRO A O 1
ATOM 1367 N N . VAL A 1 170 ? 11.278 -27.657 2.208 1.00 43.94 170 VAL A N 1
ATOM 1368 C CA . VAL A 1 170 ? 10.280 -28.168 3.151 1.00 43.94 170 VAL A CA 1
ATOM 1369 C C . VAL A 1 170 ? 9.853 -26.997 4.027 1.00 43.94 170 VAL A C 1
ATOM 1371 O O . VAL A 1 170 ? 10.644 -26.495 4.830 1.00 43.94 170 VAL A O 1
ATOM 1374 N N . GLU A 1 171 ? 8.613 -26.540 3.860 1.00 42.56 171 GLU A N 1
ATOM 1375 C CA . GLU A 1 171 ? 7.999 -25.589 4.785 1.00 42.56 171 GLU A CA 1
ATOM 1376 C C . GLU A 1 171 ? 7.906 -26.239 6.166 1.00 42.56 171 GLU A C 1
ATOM 1378 O O . GLU A 1 171 ? 7.187 -27.215 6.364 1.00 42.56 171 GLU A O 1
ATOM 1383 N N . ARG A 1 172 ? 8.667 -25.722 7.134 1.00 48.75 172 ARG A N 1
ATOM 1384 C CA . ARG A 1 172 ? 8.559 -26.138 8.534 1.00 48.75 172 ARG A CA 1
ATOM 1385 C C . ARG A 1 172 ? 7.892 -25.024 9.317 1.00 48.75 172 ARG A C 1
ATOM 1387 O O . ARG A 1 172 ? 8.451 -23.940 9.471 1.00 48.75 172 ARG A O 1
ATOM 1394 N N . VAL A 1 173 ? 6.688 -25.299 9.801 1.00 46.38 173 VAL A N 1
ATOM 1395 C CA . VAL A 1 173 ? 5.943 -24.377 10.656 1.00 46.38 173 VAL A CA 1
ATOM 1396 C C . VAL A 1 173 ? 6.382 -24.610 12.097 1.00 46.38 173 VAL A C 1
ATOM 1398 O O . VAL A 1 173 ? 6.142 -25.673 12.666 1.00 46.38 173 VAL A O 1
ATOM 1401 N N . PHE A 1 174 ? 7.031 -23.612 12.694 1.00 51.34 174 PHE A N 1
ATOM 1402 C CA . PHE A 1 174 ? 7.364 -23.625 14.115 1.00 51.34 174 PHE A CA 1
ATOM 1403 C C . PHE A 1 174 ? 6.353 -22.776 14.876 1.00 51.34 174 PHE A C 1
ATOM 1405 O O . PHE A 1 174 ? 6.213 -21.583 14.612 1.00 51.34 174 PHE A O 1
ATOM 1412 N N . ASN A 1 175 ? 5.674 -23.377 15.851 1.00 51.31 175 ASN A N 1
ATOM 1413 C CA . ASN A 1 175 ? 4.853 -22.625 16.790 1.00 51.31 175 ASN A CA 1
ATOM 1414 C C . ASN A 1 175 ? 5.721 -22.245 17.990 1.00 51.31 175 ASN A C 1
ATOM 1416 O O . ASN A 1 175 ? 6.024 -23.086 18.841 1.00 51.31 175 ASN A O 1
ATOM 1420 N N . ILE A 1 176 ? 6.136 -20.978 18.038 1.00 57.12 176 ILE A N 1
ATOM 1421 C CA . ILE A 1 176 ? 6.927 -20.426 19.138 1.00 57.12 176 ILE A CA 1
ATOM 1422 C C . ILE A 1 176 ? 5.995 -19.649 20.063 1.00 57.12 176 ILE A C 1
ATOM 1424 O O . ILE A 1 176 ? 5.387 -18.651 19.682 1.00 57.12 176 ILE A O 1
ATOM 1428 N N . SER A 1 177 ? 5.907 -20.111 21.303 1.00 59.56 177 SER A N 1
ATOM 1429 C CA . SER A 1 177 ? 5.238 -19.419 22.401 1.00 59.56 177 SER A CA 1
ATOM 1430 C C . SER A 1 177 ? 6.310 -18.924 23.362 1.00 59.56 177 SER A C 1
ATOM 1432 O O . SER A 1 177 ? 7.243 -19.668 23.658 1.00 59.56 177 SER A O 1
ATOM 1434 N N . TYR A 1 178 ? 6.200 -17.706 23.888 1.00 57.34 178 TYR A N 1
ATOM 1435 C CA . TYR A 1 178 ? 7.095 -17.259 24.954 1.00 57.34 178 TYR A CA 1
ATOM 1436 C C . TYR A 1 178 ? 6.339 -16.572 26.087 1.00 57.34 178 TYR A C 1
ATOM 1438 O O . TYR A 1 178 ? 5.280 -15.982 25.885 1.00 57.34 178 TYR A O 1
ATOM 1446 N N . TYR A 1 179 ? 6.903 -16.659 27.287 1.00 60.88 179 TYR A N 1
ATOM 1447 C CA . TYR A 1 179 ? 6.401 -16.036 28.501 1.00 60.88 179 TYR A CA 1
ATOM 1448 C C . TYR A 1 179 ? 7.543 -15.325 29.228 1.00 60.88 179 TYR A C 1
ATOM 1450 O O . TYR A 1 179 ? 8.614 -15.896 29.419 1.00 60.88 179 TYR A O 1
ATOM 1458 N N . ILE A 1 180 ? 7.313 -14.079 29.636 1.00 53.75 180 ILE A N 1
ATOM 1459 C CA . ILE A 1 180 ? 8.257 -13.303 30.443 1.00 53.75 180 ILE A CA 1
ATOM 1460 C C . ILE A 1 180 ? 7.763 -13.359 31.888 1.00 53.75 180 ILE A C 1
ATOM 1462 O O . ILE A 1 180 ? 6.718 -12.794 32.200 1.00 53.75 180 ILE A O 1
ATOM 1466 N N . GLY A 1 181 ? 8.498 -14.066 32.745 1.00 65.50 181 GLY A N 1
ATOM 1467 C CA . GLY A 1 181 ? 8.313 -14.030 34.195 1.00 65.50 181 GLY A CA 1
ATOM 1468 C C . GLY A 1 181 ? 9.216 -12.989 34.856 1.00 65.50 181 GLY A C 1
ATOM 1469 O O . GLY A 1 181 ? 10.034 -12.354 34.191 1.00 65.50 181 GLY A O 1
ATOM 1470 N N . ASP A 1 182 ? 9.117 -12.871 36.181 1.00 53.84 182 ASP A N 1
ATOM 1471 C CA . ASP A 1 182 ? 9.758 -11.809 36.977 1.00 53.84 182 ASP A CA 1
ATOM 1472 C C . ASP A 1 182 ? 11.295 -11.747 36.861 1.00 53.84 182 ASP A C 1
ATOM 1474 O O . ASP A 1 182 ? 11.909 -10.758 37.258 1.00 53.84 182 ASP A O 1
ATOM 1478 N N . SER A 1 183 ? 11.957 -12.776 36.318 1.00 49.38 183 SER A N 1
ATOM 1479 C CA . SER A 1 183 ? 13.413 -12.766 36.081 1.00 49.38 183 SER A CA 1
ATOM 1480 C C . SER A 1 183 ? 13.881 -13.633 34.903 1.00 49.38 183 SER A C 1
ATOM 1482 O O . SER A 1 183 ? 15.083 -13.839 34.742 1.00 49.38 183 SER A O 1
ATOM 1484 N N . ALA A 1 184 ? 12.970 -14.171 34.083 1.00 45.00 184 ALA A N 1
ATOM 1485 C CA . ALA A 1 184 ? 13.335 -15.097 33.009 1.00 45.00 184 ALA A CA 1
ATOM 1486 C C . ALA A 1 184 ? 12.341 -15.090 31.839 1.00 45.00 184 ALA A C 1
ATOM 1488 O O . ALA A 1 184 ? 11.132 -14.945 32.024 1.00 45.00 184 ALA A O 1
ATOM 1489 N N . LEU A 1 185 ? 12.872 -15.296 30.632 1.00 56.03 185 LEU A N 1
ATOM 1490 C CA . LEU A 1 185 ? 12.108 -15.568 29.417 1.00 56.03 185 LEU A CA 1
ATOM 1491 C C . LEU A 1 185 ? 12.015 -17.086 29.222 1.00 56.03 185 LEU A C 1
ATOM 1493 O O . LEU A 1 185 ? 13.029 -17.754 29.032 1.00 56.03 185 LEU A O 1
ATOM 1497 N N . TYR A 1 186 ? 10.801 -17.620 29.240 1.00 55.00 186 TYR A N 1
ATOM 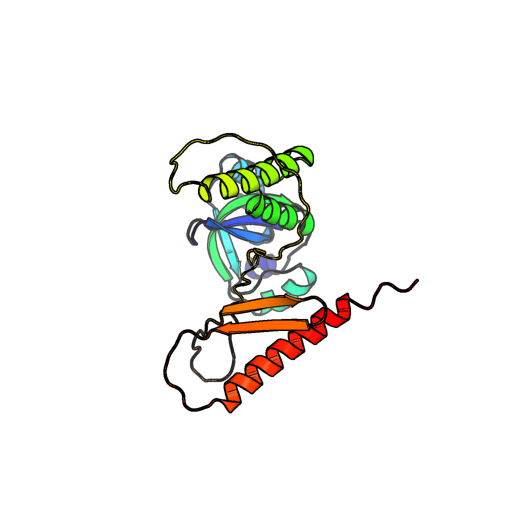1498 C CA . TYR A 1 186 ? 10.501 -19.021 28.963 1.00 55.00 186 TYR A CA 1
ATOM 1499 C C . TYR A 1 186 ? 9.982 -19.145 27.535 1.00 55.00 186 TYR A C 1
ATOM 1501 O O . TYR A 1 186 ? 9.066 -18.420 27.158 1.00 55.00 186 TYR A O 1
ATOM 1509 N N . ILE A 1 187 ? 10.546 -20.051 26.737 1.00 57.91 187 ILE A N 1
ATOM 1510 C CA . ILE A 1 187 ? 10.161 -20.248 25.334 1.00 57.91 187 ILE A CA 1
ATOM 1511 C C . ILE A 1 187 ? 9.734 -21.701 25.147 1.00 57.91 187 ILE A C 1
ATOM 1513 O O . ILE A 1 187 ? 10.526 -22.616 25.356 1.00 57.91 187 ILE A O 1
ATOM 1517 N N . LEU A 1 188 ? 8.481 -21.905 24.752 1.00 53.56 188 LEU A N 1
ATOM 1518 C CA . LEU A 1 188 ? 7.924 -23.189 24.346 1.00 53.56 188 LEU A CA 1
ATOM 1519 C C . LEU A 1 188 ? 7.896 -23.252 22.820 1.00 53.56 188 LEU A C 1
ATOM 1521 O O . LEU A 1 188 ? 7.218 -22.459 22.171 1.00 53.56 188 LEU A O 1
ATOM 1525 N N . CYS A 1 189 ? 8.623 -24.210 22.252 1.00 55.78 189 CYS A N 1
ATOM 1526 C CA . CYS A 1 189 ? 8.614 -24.480 20.820 1.00 55.78 189 CYS A CA 1
ATOM 1527 C C . CYS A 1 189 ? 7.927 -25.826 20.581 1.00 55.78 189 CYS A C 1
ATOM 1529 O O . CYS A 1 189 ? 8.395 -26.849 21.083 1.00 55.78 189 CYS A O 1
ATOM 1531 N N . ALA A 1 190 ? 6.819 -25.825 19.842 1.00 52.53 190 ALA A N 1
ATOM 1532 C CA . ALA A 1 190 ? 6.141 -27.045 19.418 1.00 52.53 190 ALA A CA 1
ATOM 1533 C C . ALA A 1 190 ? 6.376 -27.258 17.917 1.00 52.53 190 ALA A C 1
ATOM 1535 O O . ALA A 1 190 ? 6.089 -26.374 17.106 1.00 52.53 190 ALA A O 1
ATOM 1536 N N . CYS A 1 191 ? 6.902 -28.431 17.562 1.00 48.56 191 CYS A N 1
ATOM 1537 C CA . CYS A 1 191 ? 7.082 -28.871 16.182 1.00 48.56 191 CYS A CA 1
ATOM 1538 C C . CYS A 1 191 ? 6.037 -29.948 15.889 1.00 48.56 191 CYS A C 1
ATOM 1540 O O . CYS A 1 191 ? 6.069 -31.024 16.484 1.00 48.56 191 CYS A O 1
ATOM 1542 N N . SER A 1 192 ? 5.085 -29.639 15.017 1.00 48.91 192 SER A N 1
ATOM 1543 C CA . SER A 1 192 ? 4.043 -30.570 14.592 1.00 48.91 192 SER A CA 1
ATOM 1544 C C . SER A 1 192 ? 4.509 -31.282 13.327 1.00 48.91 192 SER A C 1
ATOM 1546 O O . SER A 1 192 ? 4.141 -30.849 12.250 1.00 48.91 192 SER A O 1
ATOM 1548 N N . ASP A 1 193 ? 5.392 -32.275 13.462 1.00 42.47 193 ASP A N 1
ATOM 1549 C CA . ASP A 1 193 ? 5.507 -33.425 12.550 1.00 42.47 193 ASP A CA 1
ATOM 1550 C C . ASP A 1 193 ? 6.562 -34.420 13.063 1.00 42.47 193 ASP A C 1
ATOM 1552 O O . ASP A 1 193 ? 7.566 -34.051 13.675 1.00 42.47 193 ASP A O 1
ATOM 1556 N N . VAL A 1 194 ? 6.244 -35.698 12.864 1.00 44.97 194 VAL A N 1
ATOM 1557 C CA . VAL A 1 194 ? 6.785 -36.891 13.527 1.00 44.97 194 VAL A CA 1
ATOM 1558 C C . VAL A 1 194 ? 7.970 -37.501 12.750 1.00 44.97 194 VAL A C 1
ATOM 1560 O O . VAL A 1 194 ? 8.030 -37.422 11.528 1.00 44.97 194 VAL A O 1
ATOM 1563 N N . ASP A 1 195 ? 8.878 -38.127 13.512 1.00 45.62 195 ASP A N 1
ATOM 1564 C CA . ASP A 1 195 ? 9.979 -39.042 13.148 1.00 45.62 195 ASP A CA 1
ATOM 1565 C C . ASP A 1 195 ? 11.209 -38.496 12.396 1.00 45.62 195 ASP A C 1
ATOM 1567 O O . ASP A 1 195 ? 11.424 -38.764 11.216 1.00 45.62 195 ASP A O 1
ATOM 1571 N N . ILE A 1 196 ? 12.131 -37.849 13.130 1.00 42.91 196 ILE A N 1
ATOM 1572 C CA . ILE A 1 196 ? 13.543 -37.736 12.712 1.00 42.91 196 ILE A CA 1
ATOM 1573 C C . ILE A 1 196 ? 14.479 -37.961 13.920 1.00 42.91 196 ILE A C 1
ATOM 1575 O O . ILE A 1 196 ? 14.385 -37.225 14.906 1.00 42.91 196 ILE A O 1
ATOM 1579 N N . PRO A 1 197 ? 15.444 -38.900 13.854 1.00 41.84 197 PRO A N 1
ATOM 1580 C CA . PRO A 1 197 ? 16.387 -39.164 14.935 1.00 41.84 197 PRO A CA 1
ATOM 1581 C C . PRO A 1 197 ? 17.582 -38.201 14.855 1.00 41.84 197 PRO A C 1
ATOM 1583 O O . PRO A 1 197 ? 18.675 -38.614 14.503 1.00 41.84 197 PRO A O 1
ATOM 1586 N N . TYR A 1 198 ? 17.406 -36.905 15.128 1.00 49.91 198 TYR A N 1
ATOM 1587 C CA . TYR A 1 198 ? 18.535 -35.957 15.209 1.00 49.91 198 TYR A CA 1
ATOM 1588 C C . TYR A 1 198 ? 18.234 -34.784 16.163 1.00 49.91 198 TYR A C 1
ATOM 1590 O O . TYR A 1 198 ? 18.103 -33.629 15.751 1.00 49.91 198 TYR A O 1
ATOM 1598 N N . GLU A 1 199 ? 18.178 -35.070 17.469 1.00 48.91 199 GLU A N 1
ATOM 1599 C CA . GLU A 1 199 ? 17.983 -34.072 18.543 1.00 48.91 199 GLU A CA 1
ATOM 1600 C C . GLU A 1 199 ? 18.996 -32.907 18.488 1.00 48.91 199 GLU A C 1
ATOM 1602 O O . GLU A 1 199 ? 18.654 -31.757 18.771 1.00 48.91 199 GLU A O 1
ATOM 1607 N N . ASN A 1 200 ? 20.227 -33.160 18.030 1.00 50.50 200 ASN A N 1
ATOM 1608 C CA . ASN A 1 200 ? 21.306 -32.166 18.063 1.00 50.50 200 ASN A CA 1
ATOM 1609 C C . ASN A 1 200 ? 21.157 -31.017 17.045 1.00 50.50 200 ASN A C 1
ATOM 1611 O O . ASN A 1 200 ? 21.651 -29.912 17.286 1.00 50.50 200 ASN A O 1
ATOM 1615 N N . ASN A 1 201 ? 20.487 -31.233 15.907 1.00 52.38 201 ASN A N 1
ATOM 1616 C CA . ASN A 1 201 ? 20.366 -30.201 14.864 1.00 52.38 201 ASN A CA 1
ATOM 1617 C C . ASN A 1 201 ? 19.192 -29.247 15.111 1.00 52.38 201 ASN A C 1
ATOM 1619 O O . ASN A 1 201 ? 19.287 -28.053 14.805 1.00 52.38 201 ASN A O 1
ATOM 1623 N N . ILE A 1 202 ? 18.116 -29.747 15.722 1.00 54.47 202 ILE A N 1
ATOM 1624 C CA . ILE A 1 202 ? 16.961 -28.933 16.111 1.00 54.47 202 ILE A CA 1
ATOM 1625 C C . ILE A 1 202 ? 17.365 -27.983 17.241 1.00 54.47 202 ILE A C 1
ATOM 1627 O O . ILE A 1 202 ? 17.150 -26.777 17.125 1.00 54.47 202 ILE A O 1
ATOM 1631 N N . GLN A 1 203 ? 18.061 -28.483 18.268 1.00 52.50 203 GLN A N 1
ATOM 1632 C CA . GLN A 1 203 ? 18.562 -27.640 19.358 1.00 52.50 203 GLN A CA 1
ATOM 1633 C C . GLN A 1 203 ? 19.500 -26.534 18.860 1.00 52.50 203 GLN A C 1
ATOM 1635 O O . GLN A 1 203 ? 19.339 -25.379 19.246 1.00 52.50 203 GLN A O 1
ATOM 1640 N N . ARG A 1 204 ? 20.436 -26.839 17.948 1.00 55.50 204 ARG A N 1
ATOM 1641 C CA . ARG A 1 204 ? 21.340 -25.826 17.368 1.00 55.50 204 ARG A CA 1
ATOM 1642 C C . ARG A 1 204 ? 20.616 -24.778 16.527 1.00 55.50 204 ARG A C 1
ATOM 1644 O O . ARG A 1 204 ? 21.036 -23.621 16.517 1.00 55.50 204 ARG A O 1
ATOM 1651 N N . SER A 1 205 ? 19.566 -25.171 15.809 1.00 56.81 205 SER A N 1
ATOM 1652 C CA . SER A 1 205 ? 18.778 -24.253 14.977 1.00 56.81 205 SER A CA 1
ATOM 1653 C C . SER A 1 205 ? 17.917 -23.331 15.837 1.00 56.81 205 SER A C 1
ATOM 1655 O O . SER A 1 205 ? 17.922 -22.120 15.624 1.00 56.81 205 SER A O 1
ATOM 1657 N N . ILE A 1 206 ? 17.270 -23.877 16.874 1.00 56.34 206 ILE A N 1
ATOM 1658 C CA . ILE A 1 206 ? 16.533 -23.094 17.872 1.00 56.34 206 ILE A CA 1
ATOM 1659 C C . ILE A 1 206 ? 17.492 -22.144 18.599 1.00 56.34 206 ILE A C 1
ATOM 1661 O O . ILE A 1 206 ? 17.215 -20.952 18.674 1.00 56.34 206 ILE A O 1
ATOM 1665 N N . HIS A 1 207 ? 18.658 -22.620 19.044 1.00 57.94 207 HIS A N 1
ATOM 1666 C CA . HIS A 1 207 ? 19.657 -21.790 19.720 1.00 57.94 207 HIS A CA 1
ATOM 1667 C C . HIS A 1 2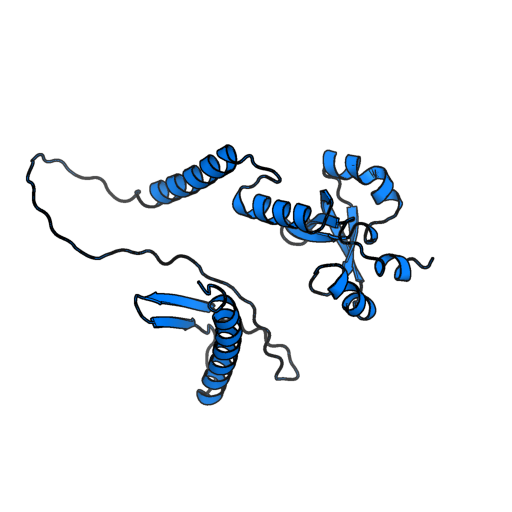07 ? 20.140 -20.627 18.841 1.00 57.94 207 HIS A C 1
ATOM 1669 O O . HIS A 1 207 ? 20.136 -19.486 19.290 1.00 57.94 207 HIS A O 1
ATOM 1675 N N . ARG A 1 208 ? 20.491 -20.875 17.568 1.00 58.56 208 ARG A N 1
ATOM 1676 C CA . ARG A 1 208 ? 20.869 -19.807 16.619 1.00 58.56 208 ARG A CA 1
ATOM 1677 C C . ARG A 1 208 ? 19.739 -18.797 16.407 1.00 58.56 208 ARG A C 1
ATOM 1679 O O . ARG A 1 208 ? 19.998 -17.595 16.362 1.00 58.56 208 ARG A O 1
ATOM 1686 N N . CYS A 1 209 ? 18.499 -19.269 16.304 1.00 57.69 209 CYS A N 1
ATOM 1687 C CA . CYS A 1 209 ? 17.337 -18.405 16.119 1.00 57.69 209 CYS A CA 1
ATOM 1688 C C . CYS A 1 209 ? 17.105 -17.509 17.345 1.00 57.69 209 CYS A C 1
ATOM 1690 O O . CYS A 1 209 ? 16.990 -16.289 17.203 1.00 57.69 209 CYS A O 1
ATOM 1692 N N . LEU A 1 210 ? 17.135 -18.097 18.545 1.00 56.59 210 LEU A N 1
ATOM 1693 C CA . LEU A 1 210 ? 16.994 -17.390 19.817 1.00 56.59 210 LEU A CA 1
ATOM 1694 C C . LEU A 1 210 ? 18.114 -16.385 20.050 1.00 56.59 210 LEU A C 1
ATOM 1696 O O . LEU A 1 210 ? 17.851 -15.278 20.507 1.00 56.59 210 LEU A O 1
ATOM 1700 N N . GLN A 1 211 ? 19.344 -16.725 19.680 1.00 59.75 211 GLN A N 1
ATOM 1701 C CA . GLN A 1 211 ? 20.478 -15.824 19.832 1.00 59.75 211 GLN A CA 1
ATOM 1702 C C . GLN A 1 211 ? 20.368 -14.617 18.893 1.00 59.75 211 GLN A C 1
ATOM 1704 O O . GLN A 1 211 ? 20.538 -13.488 19.336 1.00 59.75 211 GLN A O 1
ATOM 1709 N N . SER A 1 212 ? 19.925 -14.821 17.644 1.00 57.56 212 SER A N 1
ATOM 1710 C CA . SER A 1 212 ? 19.633 -13.707 16.726 1.00 57.56 212 SER A CA 1
ATOM 1711 C C . SER A 1 212 ? 18.501 -12.798 17.229 1.00 57.56 212 SER A C 1
ATOM 1713 O O . SER A 1 212 ? 18.517 -11.586 17.002 1.00 57.56 212 SER A O 1
ATOM 1715 N N . PHE A 1 213 ? 17.517 -13.375 17.926 1.00 53.03 213 PHE A N 1
ATOM 1716 C CA . PHE A 1 213 ? 16.395 -12.644 18.505 1.00 53.03 213 PHE A CA 1
ATOM 1717 C C . PHE A 1 213 ? 16.820 -11.852 19.747 1.00 53.03 213 PHE A C 1
ATOM 1719 O O . PHE A 1 213 ? 16.451 -10.683 19.887 1.00 53.03 213 PHE A O 1
ATOM 1726 N N . LEU A 1 214 ? 17.632 -12.455 20.620 1.00 56.53 214 LEU A N 1
ATOM 1727 C CA . LEU A 1 214 ? 18.194 -11.806 21.803 1.00 56.53 214 LEU A CA 1
ATOM 1728 C C . LEU A 1 214 ? 19.149 -10.673 21.417 1.00 56.53 214 LEU A C 1
ATOM 1730 O O . LEU A 1 214 ? 19.004 -9.581 21.959 1.00 56.53 214 LEU A O 1
ATOM 1734 N N . ASP A 1 215 ? 20.019 -10.863 20.424 1.00 55.34 215 ASP A N 1
ATOM 1735 C CA . ASP A 1 215 ? 20.922 -9.810 19.934 1.00 55.34 215 ASP A CA 1
ATOM 1736 C C . ASP A 1 215 ? 20.148 -8.605 19.373 1.00 55.34 215 ASP A C 1
ATOM 1738 O O . ASP A 1 215 ? 20.498 -7.448 19.613 1.00 55.34 215 ASP A O 1
ATOM 1742 N N . ARG A 1 216 ? 19.026 -8.851 18.683 1.00 51.62 216 ARG A N 1
ATOM 1743 C CA . ARG A 1 216 ? 18.137 -7.785 18.184 1.00 51.62 216 ARG A CA 1
ATOM 1744 C C . ARG A 1 216 ? 17.328 -7.101 19.286 1.00 51.62 216 ARG A C 1
ATOM 1746 O O . ARG A 1 216 ? 16.975 -5.930 19.140 1.00 51.62 216 ARG A O 1
ATOM 1753 N N . SER A 1 217 ? 17.010 -7.820 20.359 1.00 48.19 217 SER A N 1
ATOM 1754 C CA . SER A 1 217 ? 16.175 -7.324 21.458 1.00 48.19 217 SER A CA 1
ATOM 1755 C C . SER A 1 217 ? 16.996 -6.572 22.509 1.00 48.19 217 SER A C 1
ATOM 1757 O O . SER A 1 217 ? 16.561 -5.522 22.979 1.00 48.19 217 SER A O 1
ATOM 1759 N N . LEU A 1 218 ? 18.215 -7.027 22.814 1.00 39.81 218 LEU A N 1
ATOM 1760 C CA . LEU A 1 218 ? 19.149 -6.352 23.723 1.00 39.81 218 LEU A CA 1
ATOM 1761 C C . LEU A 1 218 ? 19.600 -4.993 23.174 1.00 39.81 218 LEU A C 1
ATOM 1763 O O . LEU A 1 218 ? 19.686 -4.029 23.936 1.00 39.81 218 LEU A O 1
ATOM 1767 N N . HIS A 1 219 ? 19.747 -4.861 21.851 1.00 39.34 219 HIS A N 1
ATOM 1768 C CA . HIS A 1 219 ? 20.017 -3.571 21.206 1.00 39.34 219 HIS A CA 1
ATOM 1769 C C . HIS A 1 219 ? 18.907 -2.522 21.397 1.00 39.34 219 HIS A C 1
ATOM 1771 O O . HIS A 1 219 ? 19.171 -1.334 21.234 1.00 39.34 219 HIS A O 1
ATOM 1777 N N . LYS A 1 220 ? 17.679 -2.924 21.759 1.00 36.28 220 LYS A N 1
ATOM 1778 C CA . LYS A 1 220 ? 16.570 -1.999 22.059 1.00 36.28 220 LYS A CA 1
ATOM 1779 C C . LYS A 1 220 ? 16.418 -1.670 23.546 1.00 36.28 220 LYS A C 1
ATOM 1781 O O . LYS A 1 220 ? 15.656 -0.767 23.873 1.00 36.28 220 LYS A O 1
ATOM 1786 N N . ILE A 1 221 ? 17.124 -2.370 24.435 1.00 32.78 221 ILE A N 1
ATOM 1787 C CA . ILE A 1 221 ? 17.021 -2.178 25.893 1.00 32.78 221 ILE A CA 1
ATOM 1788 C C . ILE A 1 221 ? 18.135 -1.248 26.423 1.00 32.78 221 ILE A C 1
ATOM 1790 O O . ILE A 1 221 ? 17.998 -0.682 27.501 1.00 32.78 221 ILE A O 1
ATOM 1794 N N . TRP A 1 222 ? 19.190 -0.985 25.641 1.00 28.36 222 TRP A N 1
ATOM 1795 C CA . TRP A 1 222 ? 20.355 -0.179 26.051 1.00 28.36 222 TRP A CA 1
ATOM 1796 C C . TRP A 1 222 ? 20.405 1.262 25.503 1.00 28.36 222 TRP A C 1
ATOM 1798 O O . TRP A 1 222 ? 21.478 1.805 25.255 1.00 28.36 222 TRP A O 1
ATOM 1808 N N . THR A 1 223 ? 19.260 1.930 25.358 1.00 34.66 223 THR A N 1
ATOM 1809 C CA . THR A 1 223 ? 19.221 3.398 25.195 1.00 34.66 223 THR A CA 1
ATOM 1810 C C . THR A 1 223 ? 18.150 4.017 26.081 1.00 34.66 223 THR A C 1
ATOM 1812 O O . THR A 1 223 ? 17.149 4.541 25.600 1.00 34.66 223 THR A O 1
ATOM 1815 N N . VAL A 1 224 ? 18.376 3.950 27.389 1.00 32.03 224 VAL A N 1
ATOM 1816 C CA . VAL A 1 224 ? 17.917 4.959 28.349 1.00 32.03 224 VAL A CA 1
ATOM 1817 C C . VAL A 1 224 ? 19.086 5.174 29.307 1.00 32.03 224 VAL A C 1
ATOM 1819 O O . VAL A 1 224 ? 19.212 4.473 30.307 1.00 32.03 224 VAL A O 1
ATOM 1822 N N . SER A 1 225 ? 19.983 6.092 28.953 1.00 29.11 225 SER A N 1
ATOM 1823 C CA . SER A 1 225 ? 20.955 6.643 29.898 1.00 29.11 225 SER A CA 1
ATOM 1824 C C . SER A 1 225 ? 20.388 7.956 30.428 1.00 29.11 225 SER A C 1
ATOM 1826 O O . SER A 1 225 ? 19.959 8.795 29.634 1.00 29.11 225 SER A O 1
ATOM 1828 N N . LEU A 1 226 ? 20.340 8.061 31.758 1.00 32.44 226 LEU A N 1
ATOM 1829 C CA . LEU A 1 226 ? 20.162 9.305 32.513 1.00 32.44 226 LEU A CA 1
ATOM 1830 C C . LEU A 1 226 ? 21.214 10.349 32.122 1.00 32.44 226 LEU A C 1
ATOM 1832 O O . LEU A 1 226 ? 22.369 9.936 31.864 1.00 32.44 226 LEU A O 1
#

Foldseek 3Di:
DDLLVLQLDFAQFAKFWKFFPVPPRDIDIDGPSQFDPVCSVCVVVLQVVQPKGKGWDWPDDDDHSVVSNVVSVVTDTDITIIGTNDTGGNVLSVQQVVCCVQQVGRDADPVSSVVSVVVVVVVVVVVVPPDDDDDDDDDDDDDDDDDDDDDDDDDWDFDFDFDPDDPDGDRWGWGWDWDDDPDDIDIDIDGPDDDDPDPPVVVVVVVVVVVVVCVVVVVVVPPDDD

Mean predicted aligned error: 18.58 Å

pLDDT: mean 70.08, std 24.27, range [28.36, 97.94]

Radius of gyration: 24.54 Å; Cα contacts (8 Å, |Δi|>4): 238; chains: 1; bounding box: 51×49×76 Å